Protein AF-A0A158M462-F1 (afdb_monomer_lite)

Foldseek 3Di:
DDFDPWKDKDFDDPPDDFFFKWAQDPVGTDTFDWDDDPRITITTGGGQWMWTHDDPDIDIDGDDPPPDDDDDDDDDDDDDDDDDDDDDDDDPDDDDVQFDKQKDDPPDQFPLSSLCVLLVVQVADDDPLLEPDPDTHTDPDMDIDGHDSVVVNQVVLVVCPVPPWRWDWDADPVRYIHIGTPPDDSDPPPSDDD

pLDDT: mean 74.21, std 15.71, range [32.25, 90.06]

Radius of gyration: 22.75 Å; chains: 1; bounding box: 55×48×61 Å

Organism: NCBI:txid1331206

Sequence (194 aa):
MFAGSHEVWLQFASGQAWPAIFGLGPSGEQPLPYSRREPYAVVAGQWQTLIMRGGHHVAYARKVSQDEPAAVAVTSASPQPVPPVEPEIPVPAPSATASPVFFAGPPDGTLRAVLARWAAQAGWTFAAEHWVLSVDIPLQGQARFEGDFKTAVRELLRSIELADRPAQPCFYANQVLRVVPLAQSCDRSRGASA

Structure (mmCIF, N/CA/C/O backbone):
data_AF-A0A158M462-F1
#
_entry.id   AF-A0A158M462-F1
#
loop_
_atom_site.group_PDB
_atom_site.id
_atom_site.type_symbol
_atom_site.label_atom_id
_atom_site.label_alt_id
_atom_site.label_comp_id
_atom_site.label_asym_id
_atom_site.label_entity_id
_atom_site.label_seq_id
_atom_site.pdbx_PDB_ins_code
_atom_site.Cartn_x
_atom_site.Cartn_y
_atom_site.Cartn_z
_atom_site.occupancy
_atom_site.B_iso_or_equiv
_atom_site.auth_seq_id
_atom_site.auth_comp_id
_atom_site.auth_asym_id
_atom_site.auth_atom_id
_atom_site.pdbx_PDB_model_num
ATOM 1 N N . MET A 1 1 ? 11.590 -5.816 5.682 1.00 71.75 1 MET A N 1
ATOM 2 C CA . MET A 1 1 ? 12.608 -6.320 6.629 1.00 71.75 1 MET A CA 1
ATOM 3 C C . MET A 1 1 ? 11.886 -7.123 7.685 1.00 71.75 1 MET A C 1
ATOM 5 O O . MET A 1 1 ? 10.895 -6.633 8.209 1.00 71.75 1 MET A O 1
ATOM 9 N N . PHE A 1 2 ? 12.373 -8.318 7.989 1.00 76.19 2 PHE A N 1
ATOM 10 C CA . PHE A 1 2 ? 11.851 -9.170 9.054 1.00 76.19 2 PHE A CA 1
ATOM 11 C C . PHE A 1 2 ? 12.994 -9.491 10.008 1.00 76.19 2 PHE A C 1
ATOM 13 O O . PHE A 1 2 ? 14.122 -9.676 9.565 1.00 76.19 2 PHE A O 1
ATOM 20 N N . ALA A 1 3 ? 12.731 -9.545 11.306 1.00 70.50 3 ALA A N 1
ATOM 21 C CA . ALA A 1 3 ? 13.746 -9.891 12.292 1.00 70.50 3 ALA A CA 1
ATOM 22 C C . ALA A 1 3 ? 13.212 -11.033 13.152 1.00 70.50 3 ALA A C 1
ATOM 24 O O . ALA A 1 3 ? 12.321 -10.821 13.974 1.00 70.50 3 ALA A O 1
ATOM 25 N N . GLY A 1 4 ? 13.746 -12.230 12.923 1.00 72.12 4 GLY A N 1
ATOM 26 C CA . GLY A 1 4 ? 13.487 -13.406 13.740 1.00 72.12 4 GLY A CA 1
ATOM 27 C C . GLY A 1 4 ? 14.289 -13.377 15.040 1.00 72.12 4 GLY A C 1
ATOM 28 O O . GLY A 1 4 ? 14.880 -12.362 15.417 1.00 72.12 4 GLY A O 1
ATOM 29 N N . SER A 1 5 ? 14.322 -14.518 15.725 1.00 71.88 5 SER A N 1
ATOM 30 C CA . SER A 1 5 ? 15.012 -14.655 17.010 1.00 71.88 5 SER A CA 1
ATOM 31 C C . SER A 1 5 ? 16.530 -14.550 16.874 1.00 71.88 5 SER A C 1
ATOM 33 O O . SER A 1 5 ? 17.165 -14.016 17.769 1.00 71.88 5 SER A O 1
ATOM 35 N N . HIS A 1 6 ? 17.123 -15.009 15.770 1.00 78.94 6 HIS A N 1
ATOM 36 C CA . HIS A 1 6 ? 18.584 -15.013 15.583 1.00 78.94 6 HIS A CA 1
ATOM 37 C C . HIS A 1 6 ? 19.036 -14.479 14.223 1.00 78.94 6 HIS A C 1
ATOM 39 O O . HIS A 1 6 ? 20.225 -14.522 13.921 1.00 78.94 6 HIS A O 1
ATOM 45 N N . GLU A 1 7 ? 18.115 -14.004 13.390 1.00 84.31 7 GLU A N 1
ATOM 46 C CA . GLU A 1 7 ? 18.424 -13.577 12.029 1.00 84.31 7 GLU A CA 1
ATOM 47 C C . GLU A 1 7 ? 17.559 -12.390 11.625 1.00 84.31 7 GLU A C 1
ATOM 49 O O . GLU A 1 7 ? 16.386 -12.287 11.996 1.00 84.31 7 GLU A O 1
ATOM 54 N N . VAL A 1 8 ? 18.124 -11.524 10.794 1.00 85.38 8 VAL A N 1
ATOM 55 C CA . VAL A 1 8 ? 17.432 -10.413 10.155 1.00 85.38 8 VAL A CA 1
ATOM 56 C C . VAL A 1 8 ? 17.436 -10.620 8.648 1.00 85.38 8 VAL A C 1
ATOM 58 O O . VAL A 1 8 ? 18.480 -10.788 8.026 1.00 85.38 8 VAL A O 1
ATOM 61 N N . TRP A 1 9 ? 16.247 -10.575 8.063 1.00 85.38 9 TRP A N 1
ATOM 62 C CA . TRP A 1 9 ? 15.982 -10.767 6.647 1.00 85.38 9 TRP A CA 1
ATOM 63 C C . TRP A 1 9 ? 15.641 -9.416 6.013 1.00 85.38 9 TRP A C 1
ATOM 65 O O . TRP A 1 9 ? 14.604 -8.803 6.294 1.00 85.38 9 TRP A O 1
ATOM 75 N N . LEU A 1 10 ? 16.525 -8.936 5.146 1.00 85.88 10 LEU A N 1
ATOM 76 C CA . LEU A 1 10 ? 16.381 -7.686 4.405 1.00 85.88 10 LEU A CA 1
ATOM 77 C C . LEU A 1 10 ? 16.007 -8.013 2.964 1.00 85.88 10 LEU A C 1
ATOM 79 O O . LEU A 1 10 ? 16.758 -8.694 2.280 1.00 85.88 10 LEU A O 1
ATOM 83 N N . GLN A 1 11 ? 14.842 -7.559 2.512 1.00 85.38 11 GLN A N 1
ATOM 84 C CA . GLN A 1 11 ? 14.392 -7.773 1.139 1.00 85.38 11 GLN A CA 1
ATOM 85 C C . GLN A 1 11 ? 14.885 -6.638 0.245 1.00 85.38 11 GLN A C 1
ATOM 87 O O . GLN A 1 11 ? 14.763 -5.473 0.623 1.00 85.38 11 GLN A O 1
ATOM 92 N N . PHE A 1 12 ? 15.377 -6.983 -0.940 1.00 82.56 12 PHE A N 1
ATOM 93 C CA . PHE A 1 12 ? 15.810 -6.040 -1.966 1.00 82.56 12 PHE A CA 1
ATOM 94 C C . PHE A 1 12 ? 14.992 -6.221 -3.244 1.00 82.56 12 PHE A C 1
ATOM 96 O O . PHE A 1 12 ? 14.436 -7.292 -3.498 1.00 82.56 12 PHE A O 1
ATOM 103 N N . ALA A 1 13 ? 14.904 -5.160 -4.047 1.00 76.81 13 ALA A N 1
ATOM 104 C CA . ALA A 1 13 ? 14.281 -5.238 -5.361 1.00 76.81 13 ALA A CA 1
ATOM 105 C C . ALA A 1 13 ? 15.163 -6.041 -6.333 1.00 76.81 13 ALA A C 1
ATOM 107 O O . ALA A 1 13 ? 16.394 -6.013 -6.250 1.00 76.81 13 ALA A O 1
ATOM 108 N N . SER A 1 14 ? 14.537 -6.739 -7.280 1.00 73.56 14 SER A N 1
ATOM 109 C CA . SER A 1 14 ? 15.248 -7.459 -8.339 1.00 73.56 14 SER A CA 1
ATOM 110 C C . SER A 1 14 ? 16.126 -6.494 -9.147 1.00 73.56 14 SER A C 1
ATOM 112 O O . SER A 1 14 ? 15.644 -5.475 -9.633 1.00 73.56 14 SER A O 1
ATOM 114 N N . GLY A 1 15 ? 17.421 -6.804 -9.274 1.00 73.50 15 GLY A N 1
ATOM 115 C CA . GLY A 1 15 ? 18.399 -5.962 -9.979 1.00 73.50 15 GLY A CA 1
ATOM 116 C C . GLY A 1 15 ? 19.045 -4.850 -9.140 1.00 73.50 15 GLY A C 1
ATOM 117 O O . GLY A 1 15 ? 19.890 -4.120 -9.657 1.00 73.50 15 GLY A O 1
ATOM 118 N N . GLN A 1 16 ? 18.704 -4.716 -7.853 1.00 73.06 16 GLN A N 1
ATOM 119 C CA . GLN A 1 16 ? 19.360 -3.758 -6.962 1.00 73.06 16 GLN A CA 1
ATOM 120 C C . GLN A 1 16 ? 20.784 -4.211 -6.604 1.00 73.06 16 GLN A C 1
ATOM 122 O O . GLN A 1 16 ? 21.014 -5.361 -6.231 1.00 73.06 16 GLN A O 1
ATOM 127 N N . ALA A 1 17 ? 21.750 -3.291 -6.690 1.00 73.31 17 ALA A N 1
ATOM 128 C CA . ALA A 1 17 ? 23.131 -3.565 -6.308 1.00 73.31 17 ALA A CA 1
ATOM 129 C C . ALA A 1 17 ? 23.231 -3.916 -4.814 1.00 73.31 17 ALA A C 1
ATOM 131 O O . ALA A 1 17 ? 22.686 -3.213 -3.961 1.00 73.31 17 ALA A O 1
ATOM 132 N N . TRP A 1 18 ? 23.948 -4.996 -4.506 1.00 78.12 18 TRP A N 1
ATOM 133 C CA . TRP A 1 18 ? 24.067 -5.524 -3.150 1.00 78.12 18 TRP A CA 1
ATOM 134 C C . TRP A 1 18 ? 24.860 -4.577 -2.240 1.00 78.12 18 TRP A C 1
ATOM 136 O O . TRP A 1 18 ? 26.055 -4.376 -2.480 1.00 78.12 18 TRP A O 1
ATOM 146 N N . PRO A 1 19 ? 24.240 -4.014 -1.188 1.00 83.81 19 PRO A N 1
ATOM 147 C CA . PRO A 1 19 ? 24.929 -3.090 -0.303 1.00 83.81 19 PRO A CA 1
ATOM 148 C C . PRO A 1 19 ? 25.877 -3.824 0.654 1.00 83.81 19 PRO A C 1
ATOM 150 O O . PRO A 1 19 ? 25.741 -5.020 0.927 1.00 83.81 19 PRO A O 1
ATOM 153 N N . ALA A 1 20 ? 26.824 -3.078 1.209 1.00 87.50 20 ALA A N 1
ATOM 154 C CA . ALA A 1 20 ? 27.496 -3.455 2.441 1.00 87.50 20 ALA A CA 1
ATOM 155 C C . ALA A 1 20 ? 26.552 -3.176 3.620 1.00 87.50 20 ALA A C 1
ATOM 157 O O . ALA A 1 20 ? 25.952 -2.100 3.695 1.00 87.50 20 ALA A O 1
ATOM 158 N N . ILE A 1 21 ? 26.403 -4.154 4.513 1.00 89.62 21 ILE A N 1
ATOM 159 C CA . ILE A 1 21 ? 25.505 -4.07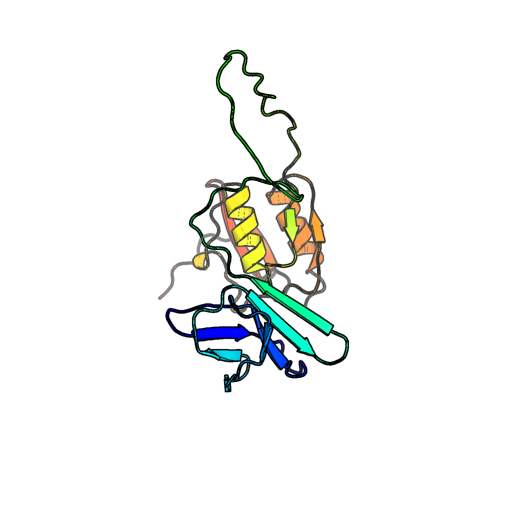5 5.667 1.00 89.62 21 ILE A CA 1
ATOM 160 C C . ILE A 1 21 ? 26.348 -3.884 6.924 1.00 89.62 21 ILE A C 1
ATOM 162 O O . ILE A 1 21 ? 27.322 -4.603 7.134 1.00 89.62 21 ILE A O 1
ATOM 166 N N . PHE A 1 22 ? 25.959 -2.930 7.760 1.00 89.50 22 PHE A N 1
ATOM 167 C CA . PHE A 1 22 ? 26.616 -2.603 9.018 1.00 89.50 22 PHE A CA 1
ATOM 168 C C . PHE A 1 22 ? 25.606 -2.677 10.156 1.00 89.50 22 PHE A C 1
ATOM 170 O O . PHE A 1 22 ? 24.470 -2.229 10.013 1.00 89.50 22 PHE A O 1
ATOM 177 N N . GLY A 1 23 ? 26.021 -3.237 11.283 1.00 88.62 23 GLY A N 1
ATOM 178 C CA . GLY A 1 23 ? 25.265 -3.248 12.524 1.00 88.62 23 GLY A CA 1
ATOM 179 C C . GLY A 1 23 ? 25.744 -2.128 13.421 1.00 88.62 23 GLY A C 1
ATOM 180 O O . GLY A 1 23 ? 26.944 -2.008 13.660 1.00 88.62 23 GLY A O 1
ATOM 181 N N . LEU A 1 24 ? 24.818 -1.328 13.939 1.00 83.50 24 LEU A N 1
ATOM 182 C CA . LEU A 1 24 ? 25.125 -0.381 15.001 1.00 83.50 24 LEU A CA 1
ATOM 183 C C . LEU A 1 24 ? 24.933 -1.096 16.344 1.00 83.50 24 LEU A C 1
ATOM 185 O O . LEU A 1 24 ? 23.805 -1.381 16.753 1.00 83.50 24 LEU A O 1
ATOM 189 N N . GLY A 1 25 ? 26.050 -1.431 16.986 1.00 79.25 25 GLY A N 1
ATOM 190 C CA . GLY A 1 25 ? 26.095 -2.042 18.313 1.00 79.25 25 GLY A CA 1
ATOM 191 C C . GLY A 1 25 ? 26.621 -1.074 19.380 1.00 79.25 25 GLY A C 1
ATOM 192 O O . GLY A 1 25 ? 26.945 0.073 19.071 1.00 79.25 25 GLY A O 1
ATOM 193 N N . PRO A 1 26 ? 26.776 -1.529 20.635 1.00 71.56 26 PRO A N 1
ATOM 194 C CA . PRO A 1 26 ? 27.329 -0.707 21.719 1.00 71.56 26 PRO A CA 1
ATOM 195 C C . PRO A 1 26 ? 28.771 -0.242 21.450 1.00 71.56 26 PRO A C 1
ATOM 197 O O . PRO A 1 26 ? 29.197 0.780 21.974 1.00 71.56 26 PRO A O 1
ATOM 200 N N . SER A 1 27 ? 29.511 -0.964 20.606 1.00 74.62 27 SER A N 1
ATOM 201 C CA . SER A 1 27 ? 30.874 -0.620 20.178 1.00 74.62 27 SER A CA 1
ATOM 202 C C . SER A 1 27 ? 30.925 0.259 18.917 1.00 74.62 27 SER A C 1
ATOM 204 O O . SER A 1 27 ? 32.012 0.510 18.404 1.00 74.62 27 SER A O 1
ATOM 206 N N . GLY A 1 28 ? 29.774 0.711 18.404 1.00 82.19 28 GLY A N 1
ATOM 207 C CA . GLY A 1 28 ? 29.659 1.499 17.174 1.00 82.19 28 GLY A CA 1
ATOM 208 C C . GLY A 1 28 ? 29.249 0.683 15.943 1.00 82.19 28 GLY A C 1
ATOM 209 O O . GLY A 1 28 ? 28.724 -0.429 16.054 1.00 82.19 28 GLY A O 1
ATOM 210 N N . GLU A 1 29 ? 29.447 1.271 14.761 1.00 87.06 29 GLU A N 1
ATOM 211 C CA . GLU A 1 29 ? 29.180 0.629 13.469 1.00 87.06 29 GLU A CA 1
ATOM 212 C C . GLU A 1 29 ? 30.219 -0.448 13.162 1.00 87.06 29 GLU A C 1
ATOM 214 O O . GLU A 1 29 ? 31.416 -0.171 13.093 1.00 87.06 29 GLU A O 1
ATOM 219 N N . GLN A 1 30 ? 29.754 -1.671 12.913 1.00 88.50 30 GLN A N 1
ATOM 220 C CA . GLN A 1 30 ? 30.600 -2.779 12.475 1.00 88.50 30 GLN A CA 1
ATOM 221 C C . GLN A 1 30 ? 30.047 -3.424 11.199 1.00 88.50 30 GLN A C 1
ATOM 223 O O . GLN A 1 30 ? 28.830 -3.600 11.088 1.00 88.50 30 GLN A O 1
ATOM 228 N N . PRO A 1 31 ? 30.902 -3.779 10.222 1.00 88.69 31 PRO A N 1
ATOM 229 C CA . PRO A 1 31 ? 30.462 -4.496 9.032 1.00 88.69 31 PRO A CA 1
ATOM 230 C C . PRO A 1 31 ? 29.961 -5.889 9.417 1.00 88.69 31 PRO A C 1
ATOM 232 O O . PRO A 1 31 ? 30.619 -6.608 10.168 1.00 88.69 31 PRO A O 1
ATOM 235 N N . LEU A 1 32 ? 28.804 -6.276 8.883 1.00 87.44 32 LEU A N 1
ATOM 236 C CA . LEU A 1 32 ? 28.189 -7.567 9.158 1.00 87.44 32 LEU A CA 1
ATOM 237 C C . LEU A 1 32 ? 28.280 -8.491 7.946 1.00 87.44 32 LEU A C 1
ATOM 239 O O . LEU A 1 32 ? 27.900 -8.092 6.839 1.00 87.44 32 LEU A O 1
ATOM 243 N N . PRO A 1 33 ? 28.721 -9.746 8.138 1.00 86.69 33 PRO A N 1
ATOM 244 C CA . PRO A 1 33 ? 28.596 -10.753 7.102 1.00 86.69 33 PRO A CA 1
ATOM 245 C C . PRO A 1 33 ? 27.113 -11.065 6.872 1.00 86.69 33 PRO A C 1
ATOM 247 O O . PRO A 1 33 ? 26.322 -11.154 7.814 1.00 86.69 33 PRO A O 1
ATOM 250 N N . TYR A 1 34 ? 26.739 -11.253 5.609 1.00 85.12 34 TYR A N 1
ATOM 251 C CA . TYR A 1 34 ? 25.380 -11.621 5.234 1.00 85.12 34 TYR A CA 1
ATOM 252 C C . TYR A 1 34 ? 25.378 -12.697 4.152 1.00 85.12 34 TYR A C 1
ATOM 254 O O . TYR A 1 34 ? 26.252 -12.739 3.285 1.00 85.12 34 TYR A O 1
ATOM 262 N N . SER A 1 35 ? 24.369 -13.563 4.196 1.00 86.19 35 SER A N 1
ATOM 263 C CA . SER A 1 35 ? 24.118 -14.566 3.164 1.00 86.19 35 SER A CA 1
ATOM 264 C C . SER A 1 35 ? 23.093 -14.032 2.167 1.00 86.19 35 SER A C 1
ATOM 266 O O . SER A 1 35 ? 22.051 -13.505 2.562 1.00 86.19 35 SER A O 1
ATOM 268 N N . ARG A 1 36 ? 23.381 -14.145 0.870 1.00 83.50 36 ARG A N 1
ATOM 269 C CA . ARG A 1 36 ? 22.466 -13.729 -0.201 1.00 83.50 36 ARG A CA 1
ATOM 270 C C . ARG A 1 36 ? 21.536 -14.888 -0.540 1.00 83.50 36 ARG A C 1
ATOM 272 O O . ARG A 1 36 ? 21.991 -15.945 -0.966 1.00 83.50 36 ARG A O 1
ATOM 279 N N . ARG A 1 37 ? 20.238 -14.684 -0.334 1.00 80.69 37 ARG A N 1
ATOM 280 C CA . ARG A 1 37 ? 19.156 -15.614 -0.667 1.00 80.69 37 ARG A CA 1
ATOM 281 C C . ARG A 1 37 ? 18.088 -14.842 -1.425 1.00 80.69 37 ARG A C 1
ATOM 283 O O . ARG A 1 37 ? 17.097 -14.442 -0.824 1.00 80.69 37 ARG A O 1
ATOM 290 N N . GLU A 1 38 ? 18.333 -14.563 -2.704 1.00 73.56 38 GLU A N 1
ATOM 291 C CA . GLU A 1 38 ? 17.472 -13.719 -3.545 1.00 73.56 38 GLU A CA 1
ATOM 292 C C . GLU A 1 38 ? 15.976 -14.029 -3.352 1.00 73.56 38 GLU A C 1
ATOM 294 O O . GLU A 1 38 ? 15.588 -15.197 -3.428 1.00 73.56 38 GLU A O 1
ATOM 299 N N . PRO A 1 39 ? 15.131 -13.012 -3.075 1.00 81.94 39 PRO A N 1
ATOM 300 C CA . PRO A 1 39 ? 15.392 -11.559 -3.061 1.00 81.94 39 PRO A CA 1
ATOM 301 C C . PRO A 1 39 ? 15.893 -10.978 -1.713 1.00 81.94 39 PRO A C 1
ATOM 303 O O . PRO A 1 39 ? 15.773 -9.778 -1.470 1.00 81.94 39 PRO A O 1
ATOM 306 N N . TYR A 1 40 ? 16.426 -11.799 -0.809 1.00 85.00 40 TYR A N 1
ATOM 307 C CA . TYR A 1 40 ? 16.792 -11.417 0.558 1.00 85.00 40 TYR A CA 1
ATOM 308 C C . TYR A 1 40 ? 18.307 -11.420 0.824 1.00 85.00 40 TYR A C 1
ATOM 310 O O . TYR A 1 40 ? 19.060 -12.224 0.277 1.00 85.00 40 TYR A O 1
ATOM 318 N N . ALA A 1 41 ? 18.747 -10.564 1.745 1.00 86.56 41 ALA A N 1
ATOM 319 C CA . ALA A 1 41 ? 19.988 -10.730 2.492 1.00 86.56 41 ALA A CA 1
ATOM 320 C C . ALA A 1 41 ? 19.662 -11.155 3.927 1.00 86.56 41 ALA A C 1
ATOM 322 O O . ALA A 1 41 ? 18.843 -10.518 4.595 1.00 86.56 41 ALA A O 1
ATOM 323 N N . VAL A 1 42 ? 20.312 -12.217 4.395 1.00 87.00 42 VAL A N 1
ATOM 324 C CA . VAL A 1 42 ? 20.154 -12.754 5.748 1.00 87.00 42 VAL A CA 1
ATOM 325 C C . VAL A 1 42 ? 21.378 -12.388 6.572 1.00 87.00 42 VAL A C 1
ATOM 327 O O . VAL A 1 42 ? 22.501 -12.753 6.224 1.00 87.00 42 VAL A O 1
ATOM 330 N N . VAL A 1 43 ? 21.152 -11.654 7.655 1.00 87.56 43 VAL A N 1
ATOM 331 C CA . VAL A 1 43 ? 22.169 -11.189 8.599 1.00 87.56 43 VAL A CA 1
ATOM 332 C C . VAL A 1 43 ? 21.972 -11.935 9.912 1.00 87.56 43 VAL A C 1
ATOM 334 O O . VAL A 1 43 ? 20.867 -11.943 10.450 1.00 87.56 43 VAL A O 1
ATOM 337 N N . ALA A 1 44 ? 23.025 -12.547 10.445 1.00 83.81 44 ALA A N 1
ATOM 338 C CA . ALA A 1 44 ? 22.951 -13.234 11.731 1.00 83.81 44 ALA A CA 1
ATOM 339 C C . ALA A 1 44 ? 22.930 -12.235 12.902 1.00 83.81 44 ALA A C 1
ATOM 341 O O . ALA A 1 44 ? 23.624 -11.216 12.884 1.00 83.81 44 ALA A O 1
ATOM 342 N N . GLY A 1 45 ? 22.171 -12.560 13.945 1.00 82.44 45 GLY A N 1
ATOM 343 C CA . GLY A 1 45 ? 22.055 -11.793 15.183 1.00 82.44 45 GLY A CA 1
ATOM 344 C C . GLY A 1 45 ? 20.775 -10.962 15.300 1.00 82.44 45 GLY A C 1
ATOM 345 O O . GLY A 1 45 ? 19.943 -10.899 14.397 1.00 82.44 45 GLY A O 1
ATOM 346 N N . GLN A 1 46 ? 20.624 -10.312 16.453 1.00 80.50 46 GLN A N 1
ATOM 347 C CA . GLN A 1 46 ? 19.469 -9.480 16.804 1.00 80.50 46 GLN A CA 1
ATOM 348 C C . GLN A 1 46 ? 19.804 -7.987 16.700 1.00 80.50 46 GLN A C 1
ATOM 350 O O . GLN A 1 46 ? 19.805 -7.251 17.686 1.00 80.50 46 GLN A O 1
ATOM 355 N N . TRP A 1 47 ? 20.121 -7.528 15.493 1.00 82.06 47 TRP A N 1
ATOM 356 C CA . TRP A 1 47 ? 20.500 -6.133 15.273 1.00 82.06 47 TRP A CA 1
ATOM 357 C C . TRP A 1 47 ? 19.287 -5.202 15.336 1.00 82.06 47 TRP A C 1
ATOM 359 O O . TRP A 1 47 ? 18.299 -5.404 14.629 1.00 82.06 47 TRP A O 1
ATOM 369 N N . GLN A 1 48 ? 19.383 -4.165 16.171 1.00 81.62 48 GLN A N 1
ATOM 370 C CA . GLN A 1 48 ? 18.334 -3.151 16.322 1.00 81.62 48 GLN A CA 1
ATOM 371 C C . GLN A 1 48 ? 18.420 -2.082 15.239 1.00 81.62 48 GLN A C 1
ATOM 373 O O . GLN A 1 48 ? 17.396 -1.636 14.735 1.00 81.62 48 GLN A O 1
ATOM 378 N N . THR A 1 49 ? 19.635 -1.697 14.857 1.00 85.44 49 THR A N 1
ATOM 379 C CA . THR A 1 49 ? 19.879 -0.707 13.811 1.00 85.44 49 THR A CA 1
ATOM 380 C C . THR A 1 49 ? 20.877 -1.275 12.817 1.00 85.44 49 THR A C 1
ATOM 382 O O . THR A 1 49 ? 21.985 -1.674 13.180 1.00 85.44 49 THR A O 1
ATOM 385 N N . LEU A 1 50 ? 20.462 -1.310 11.558 1.00 88.69 50 LEU A N 1
ATOM 386 C CA . LEU A 1 50 ? 21.239 -1.774 10.422 1.00 88.69 50 LEU A CA 1
ATOM 387 C C . LEU A 1 50 ? 21.386 -0.635 9.418 1.00 88.69 50 LEU A C 1
ATOM 389 O O . LEU A 1 50 ? 20.426 0.072 9.113 1.00 88.69 50 LEU A O 1
ATOM 393 N N . ILE A 1 51 ? 22.592 -0.473 8.894 1.00 89.62 51 ILE A N 1
ATOM 394 C CA . ILE A 1 51 ? 22.938 0.549 7.913 1.00 89.62 51 ILE A CA 1
ATOM 395 C C . ILE A 1 51 ? 23.359 -0.172 6.642 1.00 89.62 51 ILE A C 1
ATOM 397 O O . ILE A 1 51 ? 24.230 -1.037 6.657 1.00 89.62 51 ILE A O 1
ATOM 401 N N . MET A 1 52 ? 22.718 0.166 5.533 1.00 89.38 52 MET A N 1
ATOM 402 C CA . MET A 1 52 ? 22.987 -0.399 4.218 1.00 89.38 52 MET A CA 1
ATOM 403 C C . MET A 1 52 ? 23.639 0.679 3.367 1.00 89.38 52 MET A C 1
ATOM 405 O O . MET A 1 52 ? 23.047 1.734 3.145 1.00 89.38 52 MET A O 1
ATOM 409 N N . ARG A 1 53 ? 24.859 0.424 2.899 1.00 88.00 53 ARG A N 1
ATOM 410 C CA . ARG A 1 53 ? 25.642 1.374 2.100 1.00 88.00 53 ARG A CA 1
ATOM 411 C C . ARG A 1 53 ? 25.955 0.761 0.742 1.00 88.00 53 ARG A C 1
ATOM 413 O O . ARG A 1 53 ? 26.539 -0.318 0.673 1.00 88.00 53 ARG A O 1
ATOM 420 N N . GLY A 1 54 ? 25.580 1.446 -0.333 1.00 83.50 54 GLY A N 1
ATOM 421 C CA . GLY A 1 54 ? 25.837 1.016 -1.708 1.00 83.50 54 GLY A CA 1
ATOM 422 C C . GLY A 1 54 ? 26.108 2.213 -2.617 1.00 83.50 54 GLY A C 1
ATOM 423 O O . GLY A 1 54 ? 25.214 3.020 -2.866 1.00 83.50 54 GLY A O 1
ATOM 424 N N . GLY A 1 55 ? 27.341 2.341 -3.115 1.00 82.75 55 GLY A N 1
ATOM 425 C CA . GLY A 1 55 ? 27.765 3.512 -3.890 1.00 82.75 55 GLY A CA 1
ATOM 426 C C . GLY A 1 55 ? 27.573 4.810 -3.095 1.00 82.75 55 GLY A C 1
ATOM 427 O O . GLY A 1 55 ? 28.152 4.967 -2.024 1.00 82.75 55 GLY A O 1
ATOM 428 N N . HIS A 1 56 ? 26.724 5.708 -3.604 1.00 80.25 56 HIS A N 1
ATOM 429 C CA . HIS A 1 56 ? 26.345 6.972 -2.951 1.00 80.25 56 HIS A CA 1
ATOM 430 C C . HIS A 1 56 ? 25.070 6.878 -2.096 1.00 80.25 56 HIS A C 1
ATOM 432 O O . HIS A 1 56 ? 24.655 7.869 -1.500 1.00 80.25 56 HIS A O 1
ATOM 438 N N . HIS A 1 57 ? 24.431 5.708 -2.037 1.00 83.38 57 HIS A N 1
ATOM 439 C CA . HIS A 1 57 ? 23.183 5.518 -1.307 1.00 83.38 57 HIS A CA 1
ATOM 440 C C . HIS A 1 57 ? 23.453 4.933 0.077 1.00 83.38 57 HIS A C 1
ATOM 442 O O . HIS A 1 57 ? 24.198 3.958 0.226 1.00 83.38 57 HIS A O 1
ATOM 448 N N . VAL A 1 58 ? 22.804 5.514 1.085 1.00 85.38 58 VAL A N 1
ATOM 449 C CA . VAL A 1 58 ? 22.783 5.006 2.458 1.00 85.38 58 VAL A CA 1
ATOM 450 C C . VAL A 1 58 ? 21.333 4.865 2.895 1.00 85.38 58 VAL A C 1
ATOM 452 O O . VAL A 1 58 ? 20.541 5.793 2.746 1.00 85.38 58 VAL A O 1
ATOM 455 N N . ALA A 1 59 ? 20.988 3.700 3.430 1.00 83.12 59 ALA A N 1
ATOM 456 C CA . ALA A 1 59 ? 19.676 3.417 3.987 1.00 83.12 59 ALA A CA 1
ATOM 457 C C . ALA A 1 59 ? 19.811 2.903 5.422 1.00 83.12 59 ALA A C 1
ATOM 459 O O . ALA A 1 59 ? 20.726 2.144 5.739 1.00 83.12 59 ALA A O 1
ATOM 460 N N . TYR A 1 60 ? 18.871 3.300 6.275 1.00 83.62 60 TYR A N 1
ATOM 461 C CA . TYR A 1 60 ? 18.844 2.952 7.691 1.00 83.62 60 TYR A CA 1
ATOM 462 C C . TYR A 1 60 ? 17.610 2.103 7.978 1.00 83.62 60 TYR A C 1
ATOM 464 O O . TYR A 1 60 ? 16.496 2.465 7.602 1.00 83.62 60 TYR A O 1
ATOM 472 N N . ALA A 1 61 ? 17.809 0.977 8.650 1.00 83.94 61 ALA A N 1
ATOM 473 C CA . ALA A 1 61 ? 16.756 0.068 9.059 1.00 83.94 61 ALA A CA 1
ATOM 474 C C . ALA A 1 61 ? 16.810 -0.093 10.579 1.00 83.94 61 ALA A C 1
ATOM 476 O O . ALA A 1 61 ? 17.773 -0.640 11.114 1.00 83.94 61 ALA A O 1
ATOM 477 N N . ARG A 1 62 ? 15.785 0.406 11.275 1.00 82.56 62 ARG A N 1
ATOM 478 C CA . ARG A 1 62 ? 15.675 0.314 12.733 1.00 82.56 62 ARG A CA 1
ATOM 479 C C . ARG A 1 62 ? 14.493 -0.566 13.114 1.00 82.56 62 ARG A C 1
ATOM 481 O O . ARG A 1 62 ? 13.388 -0.375 12.612 1.00 82.56 62 ARG A O 1
ATOM 488 N N . LYS A 1 63 ? 14.725 -1.513 14.016 1.00 72.31 63 LYS A N 1
ATOM 489 C CA . LYS A 1 63 ? 13.686 -2.305 14.661 1.00 72.31 63 LYS A CA 1
ATOM 490 C C . LYS A 1 63 ? 13.073 -1.440 15.763 1.00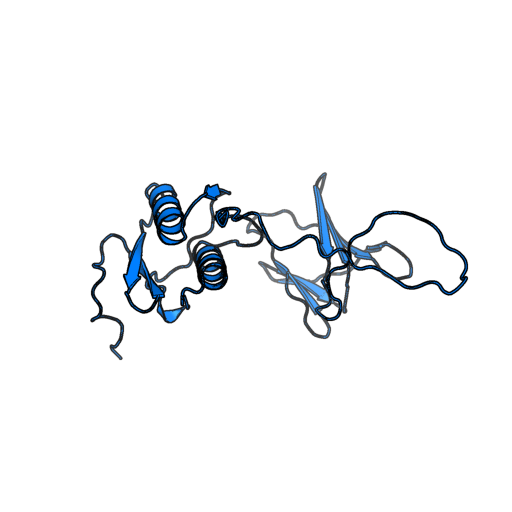 72.31 63 LYS A C 1
ATOM 492 O O . LYS A 1 63 ? 13.772 -0.981 16.664 1.00 72.31 63 LYS A O 1
ATOM 497 N N . VAL A 1 64 ? 11.782 -1.150 15.643 1.00 70.12 64 VAL A N 1
ATOM 498 C CA . VAL A 1 64 ? 11.022 -0.467 16.694 1.00 70.12 64 VAL A CA 1
ATOM 499 C C . VAL A 1 64 ? 10.543 -1.555 17.645 1.00 70.12 64 VAL A C 1
ATOM 501 O O . VAL A 1 64 ? 9.766 -2.422 17.245 1.00 70.12 64 VAL A O 1
ATOM 504 N N . SER A 1 65 ? 11.064 -1.567 18.870 1.00 55.22 65 SER A N 1
ATOM 505 C CA . SER A 1 65 ? 10.533 -2.421 19.931 1.00 55.22 65 SER A CA 1
ATOM 506 C C . SER A 1 65 ? 9.079 -2.022 20.174 1.00 55.22 65 SER A C 1
ATOM 508 O O . SER A 1 65 ? 8.795 -0.851 20.393 1.00 55.22 65 SER A O 1
ATOM 510 N N . GLN A 1 66 ? 8.151 -2.977 20.129 1.00 47.41 66 GLN A N 1
ATOM 511 C CA . GLN A 1 66 ? 6.729 -2.752 20.438 1.00 47.41 66 GLN A CA 1
ATOM 512 C C . GLN A 1 66 ? 6.453 -2.521 21.938 1.00 47.41 66 GLN A C 1
ATOM 514 O O . GLN A 1 66 ? 5.299 -2.532 22.352 1.00 47.41 66 GLN A O 1
ATOM 519 N N . ASP A 1 67 ? 7.496 -2.292 22.730 1.00 45.19 67 ASP A N 1
ATOM 520 C CA . ASP A 1 67 ? 7.439 -2.019 24.162 1.00 45.19 67 ASP A CA 1
ATOM 521 C C . ASP A 1 67 ? 8.059 -0.637 24.403 1.00 45.19 67 ASP A C 1
ATOM 523 O O . ASP A 1 67 ? 9.186 -0.527 24.860 1.00 45.19 67 ASP A O 1
ATOM 527 N N . GLU A 1 68 ? 7.397 0.415 23.913 1.00 46.38 68 GLU A N 1
ATOM 528 C CA . GLU A 1 68 ? 7.492 1.778 24.453 1.00 46.38 68 GLU A CA 1
ATOM 529 C C . GLU A 1 68 ? 6.439 2.683 23.773 1.00 46.38 68 GLU A C 1
ATOM 531 O O . GLU A 1 68 ? 6.372 2.747 22.539 1.00 46.38 68 GLU A O 1
ATOM 536 N N . PRO A 1 69 ? 5.578 3.375 24.544 1.00 40.88 69 PRO A N 1
ATOM 537 C CA . PRO A 1 69 ? 4.662 4.370 24.008 1.00 40.88 69 PRO A CA 1
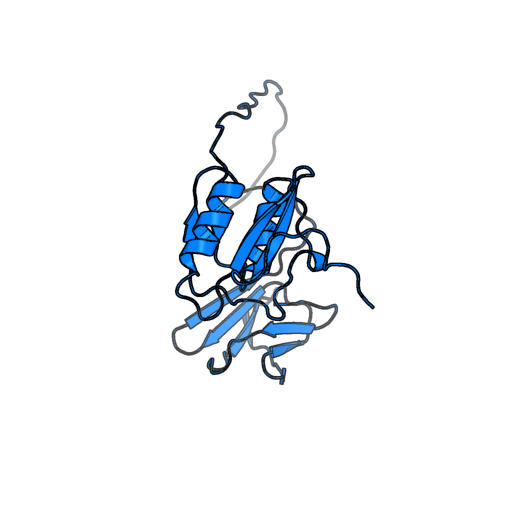ATOM 538 C C . PRO A 1 69 ? 5.441 5.586 23.497 1.00 40.88 69 PRO A C 1
ATOM 540 O O . PRO A 1 69 ? 6.458 5.992 24.051 1.00 40.88 69 PRO A O 1
ATOM 543 N N . ALA A 1 70 ? 4.929 6.186 22.426 1.00 49.06 70 ALA A N 1
ATOM 544 C CA . ALA A 1 70 ? 5.461 7.409 21.853 1.00 49.06 70 ALA A CA 1
ATOM 545 C C . ALA A 1 70 ? 5.535 8.539 22.897 1.00 49.06 70 ALA A C 1
ATOM 547 O O . ALA A 1 70 ? 4.509 9.055 23.336 1.00 49.06 70 ALA A O 1
ATOM 548 N N . ALA A 1 71 ? 6.751 8.981 23.211 1.00 40.75 71 ALA A N 1
ATOM 549 C CA . ALA A 1 71 ? 7.023 10.315 23.725 1.00 40.75 71 ALA A CA 1
ATOM 550 C C . ALA A 1 71 ? 8.127 10.949 22.868 1.00 40.75 71 ALA A C 1
ATOM 552 O O . ALA A 1 71 ? 9.228 10.424 22.719 1.00 40.75 71 ALA A O 1
ATOM 553 N N . VAL A 1 72 ? 7.784 12.066 22.239 1.00 45.44 72 VAL A N 1
ATOM 554 C CA . VAL A 1 72 ? 8.684 12.931 21.473 1.00 45.44 72 VAL A CA 1
ATOM 555 C C . VAL A 1 72 ? 9.650 13.668 22.410 1.00 45.44 72 VAL A C 1
ATOM 557 O O . VAL A 1 72 ? 9.207 14.133 23.452 1.00 45.44 72 VAL A O 1
ATOM 560 N N . ALA A 1 73 ? 10.925 13.834 22.029 1.00 38.69 73 ALA A N 1
ATOM 561 C CA . ALA A 1 73 ? 11.673 15.102 22.126 1.00 38.69 73 ALA A CA 1
ATOM 562 C C . ALA A 1 73 ? 13.169 14.947 21.794 1.00 38.69 73 ALA A C 1
ATOM 564 O O . ALA A 1 73 ? 13.840 13.981 22.145 1.00 38.69 73 ALA A O 1
ATOM 565 N N . VAL A 1 74 ? 13.668 15.970 21.112 1.00 40.62 74 VAL A N 1
ATOM 566 C CA . VAL A 1 74 ? 15.063 16.291 20.814 1.00 40.62 74 VAL A CA 1
ATOM 567 C C . VAL A 1 74 ? 15.804 16.859 22.036 1.00 40.62 74 VAL A C 1
ATOM 569 O O . VAL A 1 74 ? 15.217 17.581 22.832 1.00 40.62 74 VAL A O 1
ATOM 572 N N . THR A 1 75 ? 17.128 16.663 22.024 1.00 36.69 75 THR A N 1
ATOM 573 C CA . THR A 1 75 ? 18.205 17.477 22.631 1.00 36.69 75 THR A CA 1
ATOM 574 C C . THR A 1 75 ? 18.844 17.056 23.962 1.00 36.69 75 THR A C 1
ATOM 576 O O . THR A 1 75 ? 18.219 16.550 24.886 1.00 36.69 75 THR A O 1
ATOM 579 N N . SER A 1 76 ? 20.158 17.292 23.973 1.00 47.41 76 SER A N 1
ATOM 580 C CA . SER A 1 76 ? 21.201 16.972 24.945 1.00 47.41 76 SER A CA 1
ATOM 581 C C . SER A 1 76 ? 20.945 17.342 26.410 1.00 47.41 76 SER A C 1
ATOM 583 O O . SER A 1 76 ? 20.462 18.425 26.715 1.00 47.41 76 SER A O 1
ATOM 585 N N . ALA A 1 77 ? 21.542 16.493 27.256 1.00 43.56 77 ALA A N 1
ATOM 586 C CA . ALA A 1 77 ? 22.177 16.771 28.550 1.00 43.56 77 ALA A CA 1
ATOM 587 C C . ALA A 1 77 ? 21.284 17.036 29.786 1.00 43.56 77 ALA A C 1
ATOM 589 O O . ALA A 1 77 ? 20.708 18.096 29.983 1.00 43.56 77 ALA A O 1
ATOM 590 N N . SER A 1 78 ? 21.299 16.042 30.681 1.00 43.28 78 SER A N 1
ATOM 591 C CA . SER A 1 78 ? 20.972 16.103 32.122 1.00 43.28 78 SER A CA 1
ATOM 592 C C . SER A 1 78 ? 21.955 17.035 32.893 1.00 43.28 78 SER A C 1
ATOM 594 O O . SER A 1 78 ? 22.999 17.331 32.303 1.00 43.28 78 SER A O 1
ATOM 596 N N . PRO A 1 79 ? 21.768 17.409 34.195 1.00 56.44 79 PRO A N 1
ATOM 597 C CA . PRO A 1 79 ? 20.923 16.739 35.201 1.00 56.44 79 PRO A CA 1
ATOM 598 C C . PRO A 1 79 ? 20.251 17.587 36.324 1.00 56.44 79 PRO A C 1
ATOM 600 O O . PRO A 1 79 ? 20.546 18.757 36.538 1.00 56.44 79 PRO A O 1
ATOM 603 N N . GLN A 1 80 ? 19.464 16.853 37.126 1.00 40.91 80 GLN A N 1
ATOM 604 C CA . GLN A 1 80 ? 19.161 16.962 38.572 1.00 40.91 80 GLN A CA 1
ATOM 605 C C . GLN A 1 80 ? 17.776 17.445 39.068 1.00 40.91 80 GLN A C 1
ATOM 607 O O . GLN A 1 80 ? 17.131 18.268 38.423 1.00 40.91 80 GLN A O 1
ATOM 612 N N . PRO A 1 81 ? 17.298 16.868 40.205 1.00 57.38 81 PRO A N 1
ATOM 613 C CA . PRO A 1 81 ? 15.898 16.855 40.617 1.00 57.38 81 PRO A CA 1
ATOM 614 C C . PRO A 1 81 ? 15.578 17.881 41.713 1.00 57.38 81 PRO A C 1
ATOM 616 O O . PRO A 1 81 ? 16.358 18.061 42.644 1.00 57.38 81 PRO A O 1
ATOM 619 N N . VAL A 1 82 ? 14.368 18.444 41.674 1.00 46.97 82 VAL A N 1
ATOM 620 C CA . VAL A 1 82 ? 13.675 19.013 42.844 1.00 46.97 82 VAL A CA 1
ATOM 621 C C . VAL A 1 82 ? 12.155 18.776 42.710 1.00 46.97 82 VAL A C 1
ATOM 623 O O . VAL A 1 82 ? 11.596 19.084 41.659 1.00 46.97 82 VAL A O 1
ATOM 626 N N . PRO A 1 83 ? 11.467 18.205 43.720 1.00 56.12 83 PRO A N 1
ATOM 627 C CA . PRO A 1 83 ? 9.999 18.200 43.819 1.00 56.12 83 PRO A CA 1
ATOM 628 C C . PRO A 1 83 ? 9.528 19.430 44.638 1.00 56.12 83 PRO A C 1
ATOM 630 O O . PRO A 1 83 ? 10.379 20.151 45.163 1.00 56.12 83 PRO A O 1
ATOM 633 N N . PRO A 1 84 ? 8.233 19.617 44.960 1.00 59.62 84 PRO A N 1
ATOM 634 C CA . PRO A 1 84 ? 6.981 19.399 44.216 1.00 59.62 84 PRO A CA 1
ATOM 635 C C . PRO A 1 84 ? 6.070 20.657 44.249 1.00 59.62 84 PRO A C 1
ATOM 637 O O . PRO A 1 84 ? 5.979 21.300 45.289 1.00 59.62 84 PRO A O 1
ATOM 640 N N . VAL A 1 85 ? 5.301 20.964 43.196 1.00 44.06 85 VAL A N 1
ATOM 641 C CA . VAL A 1 85 ? 4.057 21.760 43.333 1.00 44.06 85 VAL A CA 1
ATOM 642 C C . VAL A 1 85 ? 3.080 21.370 42.213 1.00 44.06 85 VAL A C 1
ATOM 644 O O . VAL A 1 85 ? 3.290 21.690 41.049 1.00 44.06 85 VAL A O 1
ATOM 647 N N . GLU A 1 86 ? 2.035 20.631 42.570 1.00 49.28 86 GLU A N 1
ATOM 648 C CA . GLU A 1 86 ? 0.767 20.521 41.824 1.00 49.28 86 GLU A CA 1
ATOM 649 C C . GLU A 1 86 ? 0.019 21.868 42.003 1.00 49.28 86 GLU A C 1
ATOM 651 O O . GLU A 1 86 ? 0.159 22.424 43.096 1.00 49.28 86 GLU A O 1
ATOM 656 N N . PRO A 1 87 ? -0.749 22.445 41.046 1.00 52.28 87 PRO A N 1
ATOM 657 C CA . PRO A 1 87 ? -1.739 21.763 40.210 1.00 52.28 87 PRO A CA 1
ATOM 658 C C . PRO A 1 87 ? -1.898 22.342 38.780 1.00 52.28 87 PRO A C 1
ATOM 660 O O . PRO A 1 87 ? -1.158 23.209 38.333 1.00 52.28 87 PRO A O 1
ATOM 663 N N . GLU A 1 88 ? -2.943 21.859 38.107 1.00 46.34 88 GLU A N 1
ATOM 664 C CA . GLU A 1 88 ? -3.592 22.420 36.912 1.00 46.34 88 GLU A CA 1
ATOM 665 C C . GLU A 1 88 ? -3.122 21.878 35.558 1.00 46.34 88 GLU A C 1
ATOM 667 O O . GLU A 1 88 ? -2.326 22.440 34.812 1.00 46.34 88 GLU A O 1
ATOM 672 N N . ILE A 1 89 ? -3.758 20.755 35.226 1.00 55.41 89 ILE A N 1
ATOM 673 C CA . ILE A 1 89 ? -4.206 20.390 33.884 1.00 55.41 89 ILE A CA 1
ATOM 674 C C . ILE A 1 89 ? -4.606 21.648 33.085 1.00 55.41 89 ILE A C 1
ATOM 676 O O . ILE A 1 89 ? -5.523 22.366 33.485 1.00 55.41 89 ILE A O 1
ATOM 680 N N . PRO A 1 90 ? -4.050 21.823 31.878 1.00 45.88 90 PRO A N 1
ATOM 681 C CA . PRO A 1 90 ? -4.936 21.966 30.736 1.00 45.88 90 PRO A CA 1
ATOM 682 C C . PRO A 1 90 ? -4.723 20.789 29.793 1.00 45.88 90 PRO A C 1
ATOM 684 O O . PRO A 1 90 ? -3.681 20.630 29.166 1.00 45.88 90 PRO A O 1
ATOM 687 N N . VAL A 1 91 ? -5.761 19.969 29.664 1.00 57.69 91 VAL A N 1
ATOM 688 C CA . VAL A 1 91 ? -6.002 19.220 28.438 1.00 57.69 91 VAL A CA 1
ATOM 689 C C . VAL A 1 91 ? -6.224 20.273 27.348 1.00 57.69 91 VAL A C 1
ATOM 691 O O . VAL A 1 91 ? -7.197 21.023 27.458 1.00 57.69 91 VAL A O 1
ATOM 694 N N . PRO A 1 92 ? -5.420 20.367 26.275 1.00 52.59 92 PRO A N 1
ATOM 695 C CA . PRO A 1 92 ? -5.965 20.851 25.025 1.00 52.59 92 PRO A CA 1
ATOM 696 C C . PRO A 1 92 ? -6.783 19.707 24.418 1.00 52.59 92 PRO A C 1
ATOM 698 O O . PRO A 1 92 ? -6.270 18.651 24.050 1.00 52.59 92 PRO A O 1
ATOM 701 N N . ALA A 1 93 ? -8.093 19.926 24.422 1.00 45.38 93 ALA A N 1
ATOM 702 C CA . ALA A 1 93 ? -9.143 19.056 23.926 1.00 45.38 93 ALA A CA 1
ATOM 703 C C . ALA A 1 93 ? -8.892 18.508 22.500 1.00 45.38 93 ALA A C 1
ATOM 705 O O . ALA A 1 93 ? -8.242 19.161 21.678 1.00 45.38 93 ALA A O 1
ATOM 706 N N . PRO A 1 94 ? -9.479 17.345 22.161 1.00 56.16 94 PRO A N 1
ATOM 707 C CA . PRO A 1 94 ? -9.507 16.837 20.797 1.00 56.16 94 PRO A CA 1
ATOM 708 C C . PRO A 1 94 ? -10.437 17.718 19.958 1.00 56.16 94 PRO A C 1
ATOM 710 O O . PRO A 1 94 ? -11.654 17.610 20.070 1.00 56.16 94 PRO A O 1
ATOM 713 N N . SER A 1 95 ? -9.899 18.613 19.130 1.00 46.41 95 SER A N 1
ATOM 714 C CA . SER A 1 95 ? -10.669 19.286 18.074 1.00 46.41 95 SER A CA 1
ATOM 715 C C . SER A 1 95 ? -9.755 19.915 17.030 1.00 46.41 95 SER A C 1
ATOM 717 O O . SER A 1 95 ? -9.493 21.112 17.019 1.00 46.41 95 SER A O 1
ATOM 719 N N . ALA A 1 96 ? -9.349 19.092 16.075 1.00 40.44 96 ALA A N 1
ATOM 720 C CA . ALA A 1 96 ? -9.647 19.424 14.698 1.00 40.44 96 ALA A CA 1
ATOM 721 C C . ALA A 1 96 ? -10.225 18.154 14.089 1.00 40.44 96 ALA A C 1
ATOM 723 O O . ALA A 1 96 ? -9.579 17.106 14.103 1.00 40.44 96 ALA A O 1
ATOM 724 N N . THR A 1 97 ? -11.443 18.238 13.566 1.00 45.22 97 THR A N 1
ATOM 725 C CA . THR A 1 97 ? -11.963 17.303 12.570 1.00 45.22 97 THR A CA 1
ATOM 726 C C . THR A 1 97 ? -11.097 17.455 11.316 1.00 45.22 97 THR A C 1
ATOM 728 O O . THR A 1 97 ? -11.526 18.005 10.309 1.00 45.22 97 THR A O 1
ATOM 731 N N . ALA A 1 98 ? -9.819 17.085 11.403 1.00 52.25 98 ALA A N 1
ATOM 732 C CA . ALA A 1 98 ? -8.965 16.945 10.247 1.00 52.25 98 ALA A CA 1
ATOM 733 C C . ALA A 1 98 ? -9.528 15.738 9.509 1.00 52.25 98 ALA A C 1
ATOM 735 O O . ALA A 1 98 ? -9.461 14.615 10.013 1.00 52.25 98 ALA A O 1
ATOM 736 N N . SER A 1 99 ? -10.175 15.989 8.372 1.00 56.38 99 SER A N 1
ATOM 737 C CA . SER A 1 99 ? -10.635 14.936 7.475 1.00 56.38 99 SER A CA 1
ATOM 738 C C . SER A 1 99 ? -9.520 13.895 7.337 1.00 56.38 99 SER A C 1
ATOM 740 O O . SER A 1 99 ? -8.369 14.289 7.121 1.00 56.38 99 SER A O 1
ATOM 742 N N . PRO A 1 100 ? -9.806 12.594 7.515 1.00 67.12 100 PRO A N 1
ATOM 743 C CA . PRO A 1 100 ? -8.769 11.576 7.469 1.00 67.12 100 PRO A CA 1
ATOM 744 C C . PRO A 1 100 ? -8.042 11.662 6.123 1.00 67.12 100 PRO A C 1
ATOM 746 O O . PRO A 1 100 ? -8.647 11.515 5.064 1.00 67.12 100 PRO A O 1
ATOM 749 N N . VAL A 1 101 ? -6.741 11.956 6.162 1.00 81.25 101 VAL A N 1
ATOM 750 C CA . VAL A 1 101 ? -5.908 11.979 4.957 1.00 81.25 101 VAL A CA 1
ATOM 751 C C . VAL A 1 101 ? -5.445 10.557 4.681 1.00 81.25 101 VAL A C 1
ATOM 753 O O . VAL A 1 101 ? -4.743 9.934 5.480 1.00 81.25 101 VAL A O 1
ATOM 756 N N . PHE A 1 102 ? -5.817 10.053 3.515 1.00 86.00 102 PHE A N 1
ATOM 757 C CA . PHE A 1 102 ? -5.514 8.714 3.050 1.00 86.00 102 PHE A CA 1
ATOM 758 C C . PHE A 1 102 ? -4.270 8.757 2.157 1.00 86.00 102 PHE A C 1
ATOM 760 O O . PHE A 1 102 ? -4.310 9.177 1.001 1.00 86.00 102 PHE A O 1
ATOM 767 N N . PHE A 1 103 ? -3.123 8.349 2.703 1.00 86.69 103 PHE A N 1
ATOM 768 C CA . PHE A 1 103 ? -1.855 8.292 1.967 1.00 86.69 103 PHE A CA 1
ATOM 769 C C . PHE A 1 103 ? -1.607 6.897 1.397 1.00 86.69 103 PHE A C 1
ATOM 771 O O . PHE A 1 103 ? -1.598 5.935 2.154 1.00 86.69 103 PHE A O 1
ATOM 778 N N . ALA A 1 104 ? -1.378 6.767 0.094 1.00 85.19 104 ALA A N 1
ATOM 779 C CA . ALA A 1 104 ? -0.939 5.544 -0.568 1.00 85.19 104 ALA A CA 1
ATOM 780 C C . ALA A 1 104 ? 0.552 5.697 -0.885 1.00 85.19 104 ALA A C 1
ATOM 782 O O . ALA A 1 104 ? 0.917 6.541 -1.696 1.00 85.19 104 ALA A O 1
ATOM 783 N N . GLY A 1 105 ? 1.419 4.943 -0.216 1.00 82.25 105 GLY A N 1
ATOM 784 C CA . GLY A 1 105 ? 2.868 5.099 -0.330 1.00 82.25 105 GLY A CA 1
ATOM 785 C C . GLY A 1 105 ? 3.615 4.235 0.685 1.00 82.25 105 GLY A C 1
ATOM 786 O O . GLY A 1 105 ? 2.973 3.546 1.486 1.00 82.25 105 GLY A O 1
ATOM 787 N N . PRO A 1 106 ? 4.959 4.304 0.705 1.00 76.50 106 PRO A N 1
ATOM 788 C CA . PRO A 1 106 ? 5.773 3.642 1.719 1.00 76.50 106 PRO A CA 1
ATOM 789 C C . PRO A 1 106 ? 5.253 3.963 3.132 1.00 76.50 106 PRO A C 1
ATOM 791 O O . PRO A 1 106 ? 4.955 5.127 3.414 1.00 76.50 106 PRO A O 1
ATOM 794 N N . PRO A 1 107 ? 5.116 2.965 4.024 1.00 71.44 107 PRO A N 1
ATOM 795 C CA . PRO A 1 107 ? 5.733 1.634 3.977 1.00 71.44 107 PRO A CA 1
ATOM 796 C C . PRO A 1 107 ? 4.984 0.576 3.146 1.00 71.44 107 PRO A C 1
ATOM 798 O O . PRO A 1 107 ? 5.487 -0.538 3.006 1.00 71.44 107 PRO A O 1
ATOM 801 N N . ASP A 1 108 ? 3.810 0.891 2.595 1.00 79.94 108 ASP A N 1
ATOM 802 C CA . ASP A 1 108 ? 3.004 -0.080 1.855 1.00 79.94 108 ASP A CA 1
ATOM 803 C C . ASP A 1 108 ? 3.553 -0.266 0.436 1.00 79.94 108 ASP A C 1
ATOM 805 O O . ASP A 1 108 ? 3.532 0.650 -0.386 1.00 79.94 108 ASP A O 1
ATOM 809 N N . GLY A 1 109 ? 4.042 -1.469 0.136 1.00 80.12 109 GLY A N 1
ATOM 810 C CA . GLY A 1 109 ? 4.545 -1.811 -1.199 1.00 80.12 109 GLY A CA 1
ATOM 811 C C . GLY A 1 109 ? 3.452 -2.209 -2.191 1.00 80.12 109 GLY A C 1
ATOM 812 O O . GLY A 1 109 ? 3.720 -2.312 -3.388 1.00 80.12 109 GLY A O 1
ATOM 813 N N . THR A 1 110 ? 2.229 -2.461 -1.717 1.00 87.00 110 THR A N 1
ATOM 814 C CA . THR A 1 110 ? 1.151 -2.989 -2.551 1.00 87.00 110 THR A CA 1
ATOM 815 C C . THR A 1 110 ? -0.200 -2.346 -2.273 1.00 87.00 110 THR A C 1
ATOM 817 O O . THR A 1 110 ? -0.473 -1.863 -1.171 1.00 87.00 110 THR A O 1
ATOM 820 N N . LEU A 1 111 ? -1.073 -2.357 -3.281 1.00 84.81 111 LEU A N 1
ATOM 821 C CA . LEU A 1 111 ? -2.402 -1.759 -3.198 1.00 84.81 111 LEU A CA 1
ATOM 822 C C . LEU A 1 111 ? -3.254 -2.416 -2.104 1.00 84.81 111 LEU A C 1
ATOM 824 O O . LEU A 1 111 ? -3.976 -1.735 -1.379 1.00 84.81 111 LEU A O 1
ATOM 828 N N . ARG A 1 112 ? -3.135 -3.740 -1.946 1.00 86.62 112 ARG A N 1
ATOM 829 C CA . ARG A 1 112 ? -3.845 -4.486 -0.904 1.00 86.62 112 ARG A CA 1
ATOM 830 C C . ARG A 1 112 ? -3.420 -4.044 0.496 1.00 86.62 112 ARG A C 1
ATOM 832 O O . ARG A 1 112 ? -4.282 -3.891 1.357 1.00 86.62 112 ARG A O 1
ATOM 839 N N . ALA A 1 113 ? -2.125 -3.806 0.718 1.00 86.44 113 ALA A N 1
ATOM 840 C CA . ALA A 1 113 ? -1.616 -3.319 2.001 1.00 86.44 113 ALA A CA 1
ATOM 841 C C . ALA A 1 113 ? -2.150 -1.912 2.325 1.00 86.44 113 ALA A C 1
ATOM 843 O O . ALA A 1 113 ? -2.659 -1.684 3.423 1.00 86.44 113 ALA A O 1
ATOM 844 N N . VAL A 1 114 ? -2.146 -1.010 1.334 1.00 89.56 114 VAL A N 1
ATOM 845 C CA . VAL A 1 114 ? -2.731 0.336 1.465 1.00 89.56 114 VAL A CA 1
ATOM 846 C C . VAL A 1 114 ? -4.209 0.262 1.851 1.00 89.56 114 VAL A C 1
ATOM 848 O O . VAL A 1 114 ? -4.622 0.901 2.819 1.00 89.56 114 VAL A O 1
ATOM 851 N N . LEU A 1 115 ? -5.003 -0.541 1.135 1.00 88.44 115 LEU A N 1
ATOM 852 C CA . LEU A 1 115 ? -6.438 -0.675 1.391 1.00 88.44 115 LEU A CA 1
ATOM 853 C C . LEU A 1 115 ? -6.734 -1.315 2.749 1.00 88.44 115 LEU A C 1
ATOM 855 O O . LEU A 1 115 ? -7.654 -0.867 3.428 1.00 88.44 115 LEU A O 1
ATOM 859 N N . ALA A 1 116 ? -5.942 -2.302 3.179 1.00 87.06 116 ALA A N 1
ATOM 860 C CA . ALA A 1 116 ? -6.069 -2.897 4.507 1.00 87.06 116 ALA A CA 1
ATOM 861 C C . ALA A 1 116 ? -5.822 -1.874 5.617 1.00 87.06 116 ALA A C 1
ATOM 863 O O . ALA A 1 116 ? -6.616 -1.782 6.555 1.00 87.06 116 ALA A O 1
ATOM 864 N N . ARG A 1 117 ? -4.779 -1.045 5.482 1.00 88.50 117 ARG A N 1
ATOM 865 C CA . ARG A 1 117 ? -4.519 0.040 6.432 1.00 88.50 117 ARG A CA 1
ATOM 866 C C . ARG A 1 117 ? -5.658 1.056 6.438 1.00 88.50 117 ARG A C 1
ATOM 868 O O . ARG A 1 117 ? -6.148 1.398 7.507 1.00 88.50 117 ARG A O 1
ATOM 875 N N . TRP A 1 118 ? -6.079 1.545 5.272 1.00 90.06 118 TRP A N 1
ATOM 876 C CA . TRP A 1 118 ? -7.143 2.551 5.188 1.00 90.06 118 TRP A CA 1
ATOM 877 C C . TRP A 1 118 ? -8.471 2.035 5.732 1.00 90.06 118 TRP A C 1
ATOM 879 O O . TRP A 1 118 ? -9.192 2.778 6.394 1.00 90.06 118 TRP A O 1
ATOM 889 N N . ALA A 1 119 ? -8.783 0.761 5.489 1.00 88.06 119 ALA A N 1
ATOM 890 C CA . ALA A 1 119 ? -9.974 0.134 6.029 1.00 88.06 119 ALA A CA 1
ATOM 891 C C . ALA A 1 119 ? -9.908 0.081 7.561 1.00 88.06 119 ALA A C 1
ATOM 893 O O . ALA A 1 119 ? -10.826 0.565 8.216 1.00 88.06 119 ALA A O 1
ATOM 894 N N . ALA A 1 120 ? -8.786 -0.372 8.133 1.00 85.00 120 ALA A N 1
ATOM 895 C CA . ALA A 1 120 ? -8.577 -0.366 9.581 1.00 85.00 120 ALA A CA 1
ATOM 896 C C . ALA A 1 120 ? -8.672 1.049 10.188 1.00 85.00 120 ALA A C 1
ATOM 898 O O . ALA A 1 120 ? -9.279 1.226 11.240 1.00 85.00 120 ALA A O 1
ATOM 899 N N . GLN A 1 121 ? -8.134 2.064 9.503 1.00 84.12 121 GLN A N 1
ATOM 900 C CA . GLN A 1 121 ? -8.213 3.469 9.925 1.00 84.12 121 GLN A CA 1
ATOM 901 C C . GLN A 1 121 ? -9.645 4.019 9.912 1.00 84.12 121 GLN A C 1
ATOM 903 O O . GLN A 1 121 ? -10.007 4.807 10.780 1.00 84.12 121 GLN A O 1
ATOM 908 N N . ALA A 1 122 ? -10.458 3.616 8.935 1.00 84.56 122 ALA A N 1
ATOM 909 C CA . ALA A 1 122 ? -11.828 4.092 8.762 1.00 84.56 122 ALA A CA 1
ATOM 910 C C . ALA A 1 122 ? -12.890 3.197 9.434 1.00 84.56 122 ALA A C 1
ATOM 912 O O . ALA A 1 122 ? -14.084 3.463 9.287 1.00 84.56 122 ALA A O 1
ATOM 913 N N . GLY A 1 123 ? -12.483 2.122 10.120 1.00 86.19 123 GLY A N 1
ATOM 914 C CA . GLY A 1 123 ? -13.391 1.140 10.724 1.00 86.19 123 GLY A CA 1
ATOM 915 C C . GLY A 1 123 ? -14.093 0.219 9.716 1.00 86.19 123 GLY A C 1
ATOM 916 O O . GLY A 1 123 ? -15.141 -0.344 10.019 1.00 86.19 123 GLY A O 1
ATOM 917 N N . TRP A 1 124 ? -13.546 0.075 8.509 1.00 90.00 124 TRP A N 1
ATOM 918 C CA . TRP A 1 124 ? -14.026 -0.860 7.494 1.00 90.00 124 TRP A CA 1
ATOM 919 C C . TRP A 1 124 ? -13.330 -2.213 7.622 1.00 90.00 124 TRP A C 1
ATOM 921 O O . TRP A 1 124 ? -12.136 -2.308 7.899 1.00 90.00 124 TRP A O 1
ATOM 931 N N . THR A 1 125 ? -14.074 -3.280 7.351 1.00 85.75 125 THR A N 1
ATOM 932 C CA . THR A 1 125 ? -13.526 -4.634 7.279 1.00 85.75 125 THR A CA 1
ATOM 933 C C . THR A 1 125 ? -12.998 -4.893 5.873 1.00 85.75 125 THR A C 1
ATOM 935 O O . THR A 1 125 ? -13.753 -4.917 4.897 1.00 85.75 125 THR A O 1
ATOM 938 N N . PHE A 1 126 ? -11.687 -5.093 5.774 1.00 85.38 126 PHE A N 1
ATOM 939 C CA . PHE A 1 126 ? -11.004 -5.506 4.555 1.00 85.38 126 PHE A CA 1
ATOM 940 C C . PHE A 1 126 ? -9.949 -6.555 4.908 1.00 85.38 126 PHE A C 1
ATOM 942 O O . PHE A 1 126 ? -8.984 -6.266 5.613 1.00 85.38 126 PHE A O 1
ATOM 949 N N . ALA A 1 127 ? -10.147 -7.775 4.420 1.00 78.12 127 ALA A N 1
ATOM 950 C CA . ALA A 1 127 ? -9.264 -8.912 4.647 1.00 78.12 127 ALA A CA 1
ATOM 951 C C . ALA A 1 127 ? -8.825 -9.518 3.308 1.00 78.12 127 ALA A C 1
ATOM 953 O O . ALA A 1 127 ? -9.368 -9.182 2.253 1.00 78.12 127 ALA A O 1
ATOM 954 N N . ALA A 1 128 ? -7.867 -10.448 3.348 1.00 73.75 128 ALA A N 1
ATOM 955 C CA . ALA A 1 128 ? -7.392 -11.151 2.155 1.00 73.75 128 ALA A CA 1
ATOM 956 C C . ALA A 1 128 ? -8.532 -11.845 1.381 1.00 73.75 128 ALA A C 1
ATOM 958 O O . ALA A 1 128 ? -8.508 -11.870 0.157 1.00 73.75 128 ALA A O 1
ATOM 959 N N . GLU A 1 129 ? -9.566 -12.321 2.077 1.00 77.31 129 GLU A N 1
ATOM 960 C CA . GLU A 1 129 ? -10.757 -12.951 1.486 1.00 77.31 129 GLU A CA 1
ATOM 961 C C . GLU A 1 129 ? -11.613 -11.980 0.654 1.00 77.31 129 GLU A C 1
ATOM 963 O O . GLU A 1 129 ? -12.385 -12.380 -0.216 1.00 77.31 129 GLU A O 1
ATOM 968 N N . HIS A 1 130 ? -11.491 -10.677 0.911 1.00 81.81 130 HIS A N 1
ATOM 969 C CA . HIS A 1 130 ? -12.208 -9.633 0.181 1.00 81.81 130 HIS A CA 1
ATOM 970 C C . HIS A 1 130 ? -11.410 -9.096 -1.017 1.00 81.81 130 HIS A C 1
ATOM 972 O O . HIS A 1 130 ? -11.892 -8.227 -1.749 1.00 81.81 130 HIS A O 1
ATOM 978 N N . TRP A 1 131 ? -10.213 -9.635 -1.250 1.00 83.56 131 TRP A N 1
ATOM 979 C CA . TRP A 1 131 ? -9.372 -9.354 -2.404 1.00 83.56 131 TRP A CA 1
ATOM 980 C C . TRP A 1 131 ? -9.526 -10.473 -3.438 1.00 83.56 131 TRP A C 1
ATOM 982 O O . TRP A 1 131 ? -9.001 -11.568 -3.273 1.00 83.56 131 TRP A O 1
ATOM 992 N N . VAL A 1 132 ? -10.265 -10.204 -4.516 1.00 82.06 132 VAL A N 1
ATOM 993 C CA . VAL A 1 132 ? -10.581 -11.217 -5.546 1.00 82.06 132 VAL A CA 1
ATOM 994 C C . VAL A 1 132 ? -9.535 -11.252 -6.667 1.00 82.06 132 VAL A C 1
ATOM 996 O O . VAL A 1 132 ? -9.556 -12.127 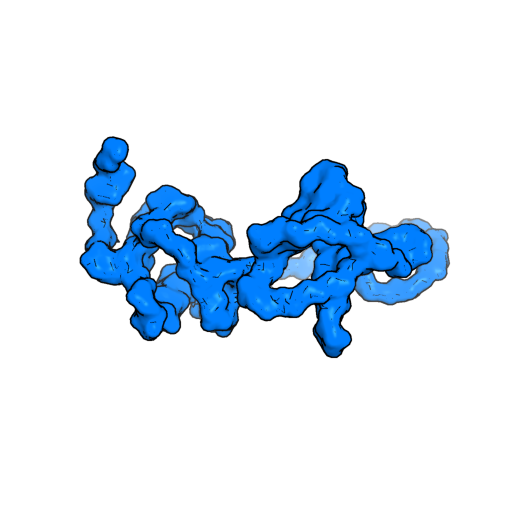-7.530 1.00 82.06 132 VAL A O 1
ATOM 999 N N . LEU A 1 133 ? -8.603 -10.302 -6.680 1.00 77.38 133 LEU A N 1
ATOM 1000 C CA . LEU A 1 133 ? -7.510 -10.293 -7.645 1.00 77.38 133 LEU A CA 1
ATOM 1001 C C . LEU A 1 133 ? -6.529 -11.423 -7.300 1.00 77.38 133 LEU A C 1
ATOM 1003 O O . LEU A 1 133 ? -6.058 -11.526 -6.171 1.00 77.38 133 LEU A O 1
ATOM 1007 N N . SER A 1 134 ? -6.178 -12.255 -8.281 1.00 69.94 134 SER A N 1
ATOM 1008 C CA . SER A 1 134 ? -5.251 -13.383 -8.081 1.00 69.94 134 SER A CA 1
ATOM 1009 C C . SER A 1 134 ? -3.820 -12.956 -7.736 1.00 69.94 134 SER A C 1
ATOM 1011 O O . SER A 1 134 ? -3.012 -13.780 -7.322 1.00 69.94 134 SER A O 1
ATOM 1013 N N . VAL A 1 135 ? -3.494 -11.679 -7.934 1.00 74.19 135 VAL A N 1
ATOM 1014 C CA . VAL A 1 135 ? -2.166 -11.107 -7.711 1.00 74.19 135 VAL A CA 1
ATOM 1015 C C . VAL A 1 135 ? -2.268 -9.872 -6.833 1.00 74.19 135 VAL A C 1
ATOM 1017 O O . VAL A 1 135 ? -3.306 -9.208 -6.794 1.00 74.19 135 VAL A O 1
ATOM 1020 N N . ASP A 1 136 ? -1.182 -9.563 -6.133 1.00 79.38 136 ASP A N 1
ATOM 1021 C CA . ASP A 1 136 ? -1.044 -8.292 -5.436 1.00 79.38 136 ASP A CA 1
ATOM 1022 C C . ASP A 1 136 ? -0.493 -7.237 -6.408 1.00 79.38 136 ASP A C 1
ATOM 1024 O O . ASP A 1 136 ? 0.466 -7.503 -7.135 1.00 79.38 136 ASP A O 1
ATOM 1028 N N . ILE A 1 137 ? -1.124 -6.063 -6.459 1.00 80.25 137 ILE A N 1
ATOM 1029 C CA . ILE A 1 137 ? -0.745 -4.995 -7.391 1.00 80.25 137 ILE A CA 1
ATOM 1030 C C . ILE A 1 137 ? 0.316 -4.129 -6.697 1.00 80.25 137 ILE A C 1
ATOM 1032 O O . ILE A 1 137 ? 0.003 -3.511 -5.673 1.00 80.25 137 ILE A O 1
ATOM 1036 N N . PRO A 1 138 ? 1.560 -4.062 -7.207 1.00 80.31 138 PRO A N 1
ATOM 1037 C CA . PRO A 1 138 ? 2.603 -3.247 -6.600 1.00 80.31 138 PRO A CA 1
ATOM 1038 C C . PRO A 1 138 ? 2.267 -1.761 -6.736 1.00 80.31 138 PRO A C 1
ATOM 1040 O O . PRO A 1 138 ? 1.825 -1.304 -7.791 1.00 80.31 138 PRO A O 1
ATOM 1043 N N . LEU A 1 139 ? 2.513 -0.996 -5.676 1.00 79.38 139 LEU A N 1
ATOM 1044 C CA . LEU A 1 139 ? 2.271 0.438 -5.670 1.00 79.38 139 LEU A CA 1
ATOM 1045 C C . LEU A 1 139 ? 3.352 1.151 -6.504 1.00 79.38 139 LEU A C 1
ATOM 1047 O O . LEU A 1 139 ? 4.493 1.292 -6.071 1.00 79.38 139 LEU A O 1
ATOM 1051 N N . GLN A 1 140 ? 2.999 1.593 -7.712 1.00 74.38 140 GLN A N 1
ATOM 1052 C CA . GLN A 1 140 ? 3.892 2.341 -8.605 1.00 74.38 140 GLN A CA 1
ATOM 1053 C C . GLN A 1 140 ? 3.840 3.844 -8.276 1.00 74.38 140 GLN A C 1
ATOM 1055 O O . GLN A 1 140 ? 3.296 4.638 -9.036 1.00 74.38 140 GLN A O 1
ATOM 1060 N N . GLY A 1 141 ? 4.348 4.242 -7.107 1.00 76.31 141 GLY A N 1
ATOM 1061 C CA . GLY A 1 141 ? 4.442 5.651 -6.701 1.00 76.31 141 GLY A CA 1
ATOM 1062 C C . GLY A 1 141 ? 3.733 5.969 -5.389 1.00 76.31 141 GLY A C 1
ATOM 1063 O O . GLY A 1 141 ? 3.480 5.084 -4.580 1.00 76.31 141 GLY A O 1
ATOM 1064 N N . GLN A 1 142 ? 3.453 7.252 -5.157 1.00 82.75 142 GLN A N 1
ATOM 1065 C CA . GLN A 1 142 ? 2.804 7.730 -3.939 1.00 82.75 142 GLN A CA 1
ATOM 1066 C C . GLN A 1 142 ? 1.690 8.727 -4.263 1.00 82.75 142 GLN A C 1
ATOM 1068 O O . GLN A 1 142 ? 1.850 9.570 -5.143 1.00 82.75 142 GLN A O 1
ATOM 1073 N N . ALA A 1 143 ? 0.584 8.662 -3.530 1.00 84.81 143 ALA A N 1
ATOM 1074 C CA . ALA A 1 143 ? -0.561 9.548 -3.700 1.00 84.81 143 ALA A CA 1
ATOM 1075 C C . ALA A 1 143 ? -1.184 9.894 -2.341 1.00 84.81 143 ALA A C 1
ATOM 1077 O O . ALA A 1 143 ? -1.198 9.077 -1.422 1.00 84.81 143 ALA A O 1
ATOM 1078 N N . ARG A 1 144 ? -1.684 11.123 -2.196 1.00 86.62 144 ARG A N 1
ATOM 1079 C CA . ARG A 1 144 ? -2.443 11.577 -1.023 1.00 86.62 144 ARG A CA 1
ATOM 1080 C C . ARG A 1 144 ? -3.858 11.896 -1.466 1.00 86.62 144 ARG A C 1
ATOM 1082 O O . ARG A 1 144 ? -4.033 12.612 -2.445 1.00 86.62 144 ARG A O 1
ATOM 1089 N N . PHE A 1 145 ? -4.828 11.383 -0.727 1.00 86.06 145 PHE A N 1
ATOM 1090 C CA . PHE A 1 145 ? -6.241 11.628 -0.955 1.00 86.06 145 PHE A CA 1
ATOM 1091 C C . PHE A 1 145 ? -6.848 12.219 0.309 1.00 86.06 145 PHE A C 1
ATOM 1093 O O . PHE A 1 145 ? -6.584 11.751 1.417 1.00 86.06 145 PHE A O 1
ATOM 1100 N N . GLU A 1 146 ? -7.656 13.251 0.133 1.00 83.19 146 GLU A N 1
ATOM 1101 C CA . GLU A 1 146 ? -8.378 13.917 1.211 1.00 83.19 146 GLU A CA 1
ATOM 1102 C C . GLU A 1 146 ? -9.869 13.566 1.119 1.00 83.19 146 GLU A C 1
ATOM 1104 O O . GLU A 1 146 ? -10.395 13.330 0.029 1.00 83.19 146 GLU A O 1
ATOM 1109 N N . GLY A 1 147 ? -10.555 13.529 2.263 1.00 82.81 147 GLY A N 1
ATOM 1110 C CA . GLY A 1 147 ? -11.994 13.259 2.345 1.00 82.81 147 GLY A CA 1
ATOM 1111 C C . GLY A 1 147 ? -12.321 11.883 2.921 1.00 82.81 147 GLY A C 1
ATOM 1112 O O . GLY A 1 147 ? -11.558 11.330 3.706 1.00 82.81 147 GLY A O 1
ATOM 1113 N N . ASP A 1 148 ? -13.487 11.338 2.574 1.00 86.06 148 ASP A N 1
ATOM 1114 C CA . ASP A 1 148 ? -13.965 10.066 3.121 1.00 86.06 148 ASP A CA 1
ATOM 1115 C C . ASP A 1 148 ? -13.276 8.842 2.510 1.00 86.06 148 ASP A C 1
ATOM 1117 O O . ASP A 1 148 ? -12.917 8.821 1.331 1.00 86.06 148 ASP A O 1
ATOM 1121 N N . PHE A 1 149 ? -13.228 7.752 3.282 1.00 85.81 149 PHE A N 1
ATOM 1122 C CA . PHE A 1 149 ? -12.663 6.463 2.865 1.00 85.81 149 PHE A CA 1
ATOM 1123 C C . PHE A 1 149 ? -13.169 5.993 1.493 1.00 85.81 149 PHE A C 1
ATOM 1125 O O . PHE A 1 149 ? -12.380 5.621 0.629 1.00 85.81 149 PHE A O 1
ATOM 1132 N N . LYS A 1 150 ? -14.487 6.049 1.254 1.00 87.62 150 LYS A N 1
ATOM 1133 C CA . LYS A 1 150 ? -15.080 5.617 -0.024 1.00 87.62 150 LYS A CA 1
ATOM 1134 C C . LYS A 1 150 ? -14.568 6.441 -1.205 1.00 87.62 150 LYS A C 1
ATOM 1136 O O . LYS A 1 150 ? -14.334 5.896 -2.283 1.00 87.62 150 LYS A O 1
ATOM 1141 N N . THR A 1 151 ? -14.409 7.747 -0.996 1.00 88.75 151 THR A N 1
ATOM 1142 C CA . THR A 1 151 ? -13.904 8.678 -2.005 1.00 88.75 151 THR A CA 1
ATOM 1143 C C . THR A 1 151 ? -12.435 8.396 -2.279 1.00 88.75 151 THR A C 1
ATOM 1145 O O . THR A 1 151 ? -12.087 8.152 -3.430 1.00 88.75 151 THR A O 1
ATOM 1148 N N . ALA A 1 152 ? -11.609 8.299 -1.236 1.00 89.00 152 ALA A N 1
ATOM 1149 C CA . ALA A 1 152 ? -10.186 7.998 -1.364 1.00 89.00 152 ALA A CA 1
ATOM 1150 C C . ALA A 1 152 ? -9.927 6.663 -2.081 1.00 89.00 152 ALA A C 1
ATOM 1152 O O . ALA A 1 152 ? -9.107 6.599 -2.992 1.00 89.00 152 ALA A O 1
ATOM 1153 N N . VAL A 1 153 ? -10.655 5.597 -1.726 1.00 88.62 153 VAL A N 1
ATOM 1154 C CA . VAL A 1 153 ? -10.510 4.274 -2.359 1.00 88.62 153 VAL A CA 1
ATOM 1155 C C . VAL A 1 153 ? -10.902 4.313 -3.838 1.00 88.62 153 VAL A C 1
ATOM 1157 O O . VAL A 1 153 ? -10.221 3.716 -4.670 1.00 88.62 153 VAL A O 1
ATOM 1160 N N . ARG A 1 154 ? -11.984 5.017 -4.189 1.00 87.56 154 ARG A N 1
ATOM 1161 C CA . ARG A 1 154 ? -12.411 5.162 -5.587 1.00 87.56 154 ARG A CA 1
ATOM 1162 C C . ARG A 1 154 ? -11.409 5.972 -6.409 1.00 87.56 154 ARG A C 1
ATOM 1164 O O . ARG A 1 154 ? -11.118 5.582 -7.534 1.00 87.56 154 ARG A O 1
ATOM 1171 N N . GLU A 1 155 ? -10.875 7.056 -5.854 1.00 87.44 155 GLU A N 1
ATOM 1172 C CA . GLU A 1 155 ? -9.861 7.886 -6.512 1.00 87.44 155 GLU A CA 1
ATOM 1173 C C . GLU A 1 155 ? -8.535 7.133 -6.684 1.00 87.44 155 GLU A C 1
ATOM 1175 O O . GLU A 1 155 ? -7.942 7.172 -7.762 1.00 87.44 1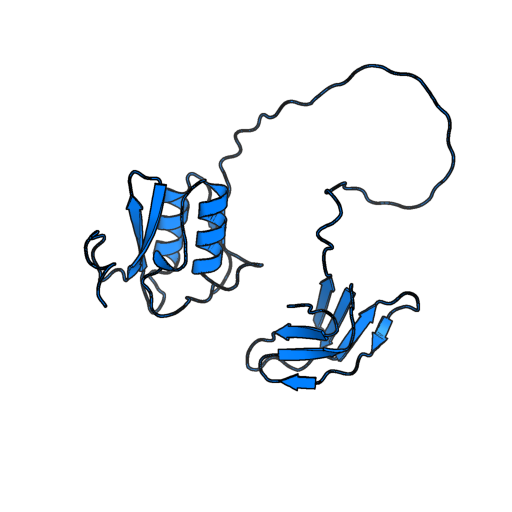55 GLU A O 1
ATOM 1180 N N . LEU A 1 156 ? -8.111 6.359 -5.679 1.00 85.19 156 LEU A N 1
ATOM 1181 C CA . LEU A 1 156 ? -6.952 5.472 -5.792 1.00 85.19 156 LEU A CA 1
ATOM 1182 C C . LEU A 1 156 ? -7.151 4.446 -6.914 1.00 85.19 156 LEU A C 1
ATOM 1184 O O . LEU A 1 156 ? -6.260 4.260 -7.740 1.00 85.19 156 LEU A O 1
ATOM 1188 N N . LEU A 1 157 ? -8.323 3.806 -6.969 1.00 82.94 157 LEU A N 1
ATOM 1189 C CA . LEU A 1 157 ? -8.627 2.801 -7.987 1.00 82.94 157 LEU A CA 1
ATOM 1190 C C . LEU A 1 157 ? -8.767 3.396 -9.398 1.00 82.94 157 LEU A C 1
ATOM 1192 O O . LEU A 1 157 ? -8.339 2.769 -10.361 1.00 82.94 157 LEU A O 1
ATOM 1196 N N . ARG A 1 158 ? -9.262 4.632 -9.532 1.00 81.25 158 ARG A N 1
ATOM 1197 C CA . ARG A 1 158 ? -9.213 5.384 -10.799 1.00 81.25 158 ARG A CA 1
ATOM 1198 C C . ARG A 1 158 ? -7.793 5.750 -11.211 1.00 81.25 158 ARG A C 1
ATOM 1200 O O . ARG A 1 158 ? -7.460 5.689 -12.388 1.00 81.25 158 ARG A O 1
ATOM 1207 N N . SER A 1 159 ? -6.947 6.107 -10.251 1.00 76.12 159 SER A N 1
ATOM 1208 C CA . SER A 1 159 ? -5.552 6.480 -10.516 1.00 76.12 159 SER A CA 1
ATOM 1209 C C . SER A 1 159 ? -4.737 5.309 -11.075 1.00 76.12 159 SER A C 1
ATOM 1211 O O . SER A 1 159 ? -3.747 5.524 -11.769 1.00 76.12 159 SER A O 1
ATOM 1213 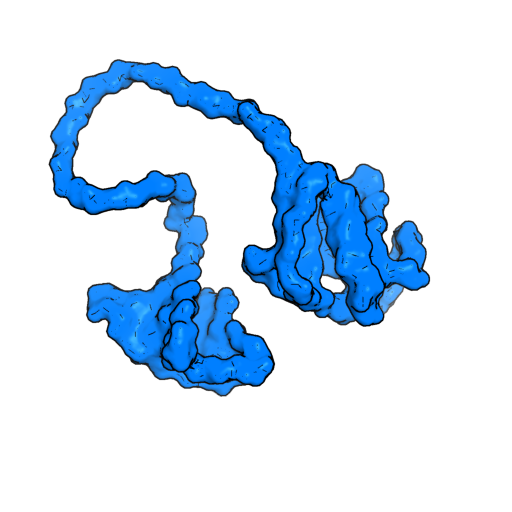N N . ILE A 1 160 ? -5.170 4.071 -10.811 1.00 76.19 160 ILE A N 1
ATOM 1214 C CA . ILE A 1 160 ? -4.584 2.852 -11.380 1.00 76.19 160 ILE A CA 1
ATOM 1215 C C . ILE A 1 160 ? -5.348 2.320 -12.602 1.00 76.19 160 ILE A C 1
ATOM 1217 O O . ILE A 1 160 ? -5.042 1.227 -13.060 1.00 76.19 160 ILE A O 1
ATOM 1221 N N . GLU A 1 161 ? -6.333 3.040 -13.146 1.00 66.00 161 GLU A N 1
ATOM 1222 C CA . GLU A 1 161 ? -7.089 2.586 -14.326 1.00 66.00 161 GLU A CA 1
ATOM 1223 C C . GLU A 1 161 ? -6.192 2.462 -15.573 1.00 66.00 161 GLU A C 1
ATOM 1225 O O . GLU A 1 161 ? -6.428 1.610 -16.422 1.00 66.00 161 GLU A O 1
ATOM 1230 N N . LEU A 1 162 ? -5.107 3.246 -15.633 1.00 60.94 162 LEU A N 1
ATOM 1231 C CA . LEU A 1 162 ? -4.041 3.116 -16.637 1.00 60.94 162 LEU A CA 1
ATOM 1232 C C . LEU A 1 162 ? -3.084 1.937 -16.380 1.00 60.94 162 LEU A C 1
ATOM 1234 O O . LEU A 1 162 ? -2.206 1.677 -17.203 1.00 60.94 162 LEU A O 1
ATOM 1238 N N . ALA A 1 163 ? -3.203 1.243 -15.246 1.00 60.91 163 ALA A N 1
ATOM 1239 C CA . ALA A 1 163 ? -2.438 0.031 -14.989 1.00 60.91 163 ALA A CA 1
ATOM 1240 C C . ALA A 1 163 ? -3.032 -1.151 -15.770 1.00 60.91 163 ALA A C 1
ATOM 1242 O O . ALA A 1 163 ? -4.218 -1.187 -16.081 1.00 60.91 163 ALA A O 1
ATOM 1243 N N . ASP A 1 164 ? -2.214 -2.176 -16.013 1.00 62.72 164 ASP A N 1
ATOM 1244 C CA . ASP A 1 164 ? -2.582 -3.387 -16.772 1.00 62.72 164 ASP A CA 1
ATOM 1245 C C . ASP A 1 164 ? -3.836 -4.123 -16.235 1.00 62.72 164 ASP A C 1
ATOM 1247 O O . ASP A 1 164 ? -4.440 -4.951 -16.915 1.00 62.72 164 ASP A O 1
ATOM 1251 N N . ARG A 1 165 ? -4.242 -3.840 -14.990 1.00 69.06 165 ARG A N 1
ATOM 1252 C CA . ARG A 1 165 ? -5.296 -4.552 -14.259 1.00 69.06 165 ARG A CA 1
ATOM 1253 C C . ARG A 1 165 ? -6.222 -3.577 -13.514 1.00 69.06 165 ARG A C 1
ATOM 1255 O O . ARG A 1 165 ? -6.019 -3.360 -12.317 1.00 69.06 165 ARG A O 1
ATOM 1262 N N . PRO A 1 166 ? -7.260 -3.022 -14.164 1.00 75.06 166 PRO A N 1
ATOM 1263 C CA . PRO A 1 166 ? -8.214 -2.152 -13.487 1.00 75.06 166 PRO A CA 1
ATOM 1264 C C . PRO A 1 166 ? -9.059 -2.952 -12.487 1.00 75.06 166 PRO A C 1
ATOM 1266 O O . PRO A 1 166 ? -9.581 -4.032 -12.791 1.00 75.06 166 PRO A O 1
ATOM 1269 N N . ALA A 1 167 ? -9.213 -2.412 -11.282 1.00 82.00 167 ALA A N 1
ATOM 1270 C CA . ALA A 1 167 ? -10.004 -2.999 -10.208 1.00 82.00 167 ALA A CA 1
ATOM 1271 C C . ALA A 1 167 ? -11.039 -1.992 -9.705 1.00 82.00 167 ALA A C 1
ATOM 1273 O O . ALA A 1 167 ? -10.803 -0.787 -9.730 1.00 82.00 167 ALA A O 1
ATOM 1274 N N . GLN A 1 168 ? -12.184 -2.486 -9.241 1.00 84.56 168 GLN A N 1
ATOM 1275 C CA . GLN A 1 168 ? -13.255 -1.657 -8.701 1.00 84.56 168 GLN A CA 1
ATOM 1276 C C . GLN A 1 168 ? -13.526 -1.973 -7.223 1.00 84.56 168 GLN A C 1
ATOM 1278 O O . GLN A 1 168 ? -13.422 -3.136 -6.807 1.00 84.56 168 GLN A O 1
ATOM 1283 N N . PRO A 1 169 ? -13.884 -0.955 -6.417 1.00 88.12 169 PRO A N 1
ATOM 1284 C CA . PRO A 1 169 ? -14.261 -1.153 -5.030 1.00 88.12 169 PRO A CA 1
ATOM 1285 C C . PRO A 1 169 ? -15.764 -1.411 -4.901 1.00 88.12 169 PRO A C 1
ATOM 1287 O O . PRO A 1 169 ? -16.595 -0.627 -5.358 1.00 88.12 169 PRO A O 1
ATOM 1290 N N . CYS A 1 170 ? -16.116 -2.473 -4.191 1.00 87.12 170 CYS A N 1
ATOM 1291 C CA . CYS A 1 170 ? -17.478 -2.798 -3.801 1.00 87.12 170 CYS A CA 1
ATOM 1292 C C . CYS A 1 170 ? -17.642 -2.525 -2.303 1.00 87.12 170 CYS A C 1
ATOM 1294 O O . CYS A 1 170 ? -17.034 -3.204 -1.471 1.00 87.12 170 CYS A O 1
ATOM 1296 N N . PHE A 1 171 ? -18.469 -1.540 -1.955 1.00 88.50 171 PHE A N 1
ATOM 1297 C CA . PHE A 1 171 ? -18.766 -1.188 -0.566 1.00 88.50 171 PHE A CA 1
ATOM 1298 C C . PHE A 1 171 ? -20.114 -1.770 -0.153 1.00 88.50 171 PHE A C 1
ATOM 1300 O O . PHE A 1 171 ? -21.131 -1.497 -0.791 1.00 88.50 171 PHE A O 1
ATOM 1307 N N . TYR A 1 172 ? -20.135 -2.521 0.943 1.00 86.00 172 TYR A N 1
ATOM 1308 C CA . TYR A 1 172 ? -21.362 -3.078 1.505 1.00 86.00 172 TYR A CA 1
ATOM 1309 C C . TYR A 1 172 ? -21.876 -2.249 2.689 1.00 86.00 172 TYR A C 1
ATOM 1311 O O . TYR A 1 172 ? -21.137 -1.487 3.315 1.00 86.00 172 TYR A O 1
ATOM 1319 N N . ALA A 1 173 ? -23.162 -2.413 3.015 1.00 82.44 173 ALA A N 1
ATOM 1320 C CA . ALA A 1 173 ? -23.816 -1.706 4.120 1.00 82.44 173 ALA A CA 1
ATOM 1321 C C . ALA A 1 173 ? -23.256 -2.082 5.507 1.00 82.44 173 ALA A C 1
ATOM 1323 O O . ALA A 1 173 ? -23.296 -1.270 6.422 1.00 82.44 173 ALA A O 1
ATOM 1324 N N . ASN A 1 174 ? -22.683 -3.280 5.652 1.00 86.56 174 ASN A N 1
ATOM 1325 C CA . ASN A 1 174 ? -22.027 -3.764 6.872 1.00 86.56 174 ASN A CA 1
ATOM 1326 C C . ASN A 1 174 ? -20.545 -3.350 6.966 1.00 86.56 174 ASN A C 1
ATOM 1328 O O . ASN A 1 174 ? -19.756 -4.056 7.583 1.00 86.56 174 ASN A O 1
ATOM 1332 N N . GLN A 1 175 ? -20.159 -2.253 6.307 1.00 86.44 175 GLN A N 1
ATOM 1333 C CA . GLN A 1 175 ? -18.796 -1.709 6.330 1.00 86.44 175 GLN A CA 1
ATOM 1334 C C . GLN A 1 175 ? -17.717 -2.691 5.836 1.00 86.44 175 GLN A C 1
ATOM 1336 O O . GLN A 1 175 ? -16.550 -2.586 6.205 1.00 86.44 175 GLN A O 1
ATOM 1341 N N . VAL A 1 176 ? -18.084 -3.630 4.961 1.00 88.62 176 VAL A N 1
ATOM 1342 C CA . VAL A 1 176 ? -17.126 -4.494 4.260 1.00 88.62 176 VAL A CA 1
ATOM 1343 C C . VAL A 1 176 ? -16.727 -3.836 2.941 1.00 88.62 176 VAL A C 1
ATOM 1345 O O . VAL A 1 176 ? -17.591 -3.427 2.157 1.00 88.62 176 VAL A O 1
ATOM 1348 N N . LEU A 1 177 ? -15.422 -3.747 2.684 1.00 87.50 177 LEU A N 1
ATOM 1349 C CA . LEU A 1 177 ? -14.869 -3.406 1.373 1.00 87.50 177 LEU A CA 1
ATOM 1350 C C . LEU A 1 177 ? -14.451 -4.702 0.674 1.00 87.50 177 LEU A C 1
ATOM 1352 O O . LEU A 1 177 ? -13.704 -5.492 1.242 1.00 87.50 177 LEU A O 1
ATOM 1356 N N . ARG A 1 178 ? -14.884 -4.898 -0.573 1.00 85.50 178 ARG A N 1
ATOM 1357 C CA . ARG A 1 178 ? -14.380 -5.953 -1.463 1.00 85.50 178 ARG A CA 1
ATOM 1358 C C . ARG A 1 178 ? -13.794 -5.327 -2.713 1.00 85.50 178 ARG A C 1
ATOM 1360 O O . ARG A 1 178 ? -14.385 -4.413 -3.274 1.00 85.50 178 ARG A O 1
ATOM 1367 N N . VAL A 1 179 ? -12.651 -5.827 -3.159 1.00 86.94 179 VAL A N 1
ATOM 1368 C CA . VAL A 1 179 ? -11.994 -5.362 -4.383 1.00 86.94 179 VAL A CA 1
ATOM 1369 C C . VAL A 1 179 ? -12.064 -6.478 -5.406 1.00 86.94 179 VAL A C 1
ATOM 1371 O O . VAL A 1 179 ? -11.593 -7.593 -5.163 1.00 86.94 179 VAL A O 1
ATOM 1374 N N . VAL A 1 180 ? -12.675 -6.173 -6.545 1.00 85.25 180 VAL A N 1
ATOM 1375 C CA . VAL A 1 180 ? -12.862 -7.110 -7.655 1.00 85.25 180 VAL A CA 1
ATOM 1376 C C . VAL A 1 180 ? -12.274 -6.518 -8.936 1.00 85.25 180 VAL A C 1
ATOM 1378 O O . VAL A 1 180 ? -12.156 -5.296 -9.040 1.00 85.25 180 VAL A O 1
ATOM 1381 N N . PRO A 1 181 ? -11.888 -7.344 -9.923 1.00 84.06 181 PRO A N 1
ATOM 1382 C CA . PRO A 1 181 ? -11.526 -6.838 -11.245 1.00 84.06 181 PRO A CA 1
ATOM 1383 C C . PRO A 1 181 ? -12.652 -5.969 -11.813 1.00 84.06 181 PRO A C 1
ATOM 1385 O O . PRO A 1 181 ? -13.820 -6.306 -11.632 1.00 84.06 181 PRO A O 1
ATOM 1388 N N . LEU A 1 182 ? -12.331 -4.896 -12.540 1.00 78.50 182 LEU A N 1
ATOM 1389 C CA . LEU A 1 182 ? -13.345 -4.018 -13.142 1.00 78.50 182 LEU A CA 1
ATOM 1390 C C . LEU A 1 182 ? -14.324 -4.799 -14.042 1.00 78.50 182 LEU A C 1
ATOM 1392 O O . LEU A 1 182 ? -15.511 -4.500 -14.068 1.00 78.50 182 LEU A O 1
ATOM 1396 N N . ALA A 1 183 ? -13.848 -5.853 -14.708 1.00 77.94 183 ALA A N 1
ATOM 1397 C CA . ALA A 1 183 ? -14.669 -6.741 -15.531 1.00 77.94 183 ALA A CA 1
ATOM 1398 C C . ALA A 1 183 ? -15.644 -7.639 -14.737 1.00 77.94 183 ALA A C 1
ATOM 1400 O O . ALA A 1 183 ? -16.518 -8.264 -15.334 1.00 77.94 183 ALA A O 1
ATOM 1401 N N . GLN A 1 184 ? -15.500 -7.744 -13.412 1.00 75.06 184 GLN A N 1
ATOM 1402 C CA . GLN A 1 184 ? -16.397 -8.517 -12.553 1.00 75.06 184 GLN A CA 1
ATOM 1403 C C . GLN A 1 184 ? -17.374 -7.607 -11.814 1.00 75.06 184 GLN A C 1
ATOM 1405 O O . GLN A 1 184 ? -17.008 -6.557 -11.296 1.00 75.06 184 GLN A O 1
ATOM 1410 N N . SER A 1 185 ? -18.630 -8.037 -11.732 1.00 72.81 185 SER A N 1
ATOM 1411 C CA . SER A 1 185 ? -19.673 -7.321 -11.004 1.00 72.81 185 SER A CA 1
ATOM 1412 C C . SER A 1 185 ? -19.454 -7.401 -9.491 1.00 72.81 185 SER A C 1
ATOM 1414 O O . SER A 1 185 ? -18.990 -8.419 -8.971 1.00 72.81 185 SER A O 1
ATOM 1416 N N . CYS A 1 186 ? -19.875 -6.358 -8.772 1.00 70.88 186 CYS A N 1
ATOM 1417 C CA . CYS A 1 186 ? -20.020 -6.352 -7.314 1.00 70.88 186 CYS A CA 1
ATOM 1418 C C . CYS A 1 186 ? -21.180 -7.256 -6.853 1.00 70.88 186 CYS A C 1
ATOM 1420 O O . CYS A 1 186 ? -22.103 -6.803 -6.182 1.00 70.88 186 CYS A O 1
ATOM 1422 N N . ASP A 1 187 ? -21.167 -8.527 -7.249 1.00 62.91 187 ASP A N 1
ATOM 1423 C CA . ASP A 1 187 ? -22.197 -9.496 -6.900 1.00 62.91 187 ASP A CA 1
ATOM 1424 C C . ASP A 1 187 ? -21.753 -10.358 -5.706 1.00 62.91 187 ASP A C 1
ATOM 1426 O O . ASP A 1 187 ? -20.616 -10.845 -5.622 1.00 62.91 187 ASP A O 1
ATOM 1430 N N . ARG A 1 188 ? -22.666 -10.526 -4.745 1.00 53.44 188 ARG A N 1
ATOM 1431 C CA . ARG A 1 188 ? -22.429 -11.193 -3.454 1.00 53.44 188 ARG A CA 1
ATOM 1432 C C . ARG A 1 188 ? -22.220 -12.712 -3.595 1.00 53.44 188 ARG A C 1
ATOM 1434 O O . ARG A 1 188 ? -21.871 -13.353 -2.609 1.00 53.44 188 ARG A O 1
ATOM 1441 N N . SER A 1 189 ? -22.395 -13.288 -4.789 1.00 43.09 189 SER A N 1
ATOM 1442 C CA . SER A 1 189 ? -22.657 -14.729 -4.949 1.00 43.09 189 SER A CA 1
ATOM 1443 C C . SER A 1 189 ? -21.463 -15.598 -5.371 1.00 43.09 189 SER A C 1
ATOM 1445 O O . SER A 1 189 ? -21.588 -16.816 -5.392 1.00 43.09 189 SER A O 1
ATOM 1447 N N . ARG A 1 190 ? -20.285 -15.036 -5.676 1.00 44.88 190 ARG A N 1
ATOM 1448 C CA . ARG A 1 190 ? -19.075 -15.822 -6.034 1.00 44.88 190 ARG A CA 1
ATOM 1449 C C . ARG A 1 190 ? -17.953 -15.703 -5.001 1.00 44.88 190 ARG A C 1
ATOM 1451 O O . ARG A 1 190 ? -16.848 -15.273 -5.316 1.00 44.88 190 ARG A O 1
ATOM 1458 N N . GLY A 1 191 ? -18.265 -15.980 -3.739 1.00 40.31 191 GLY A N 1
ATOM 1459 C CA . GLY A 1 191 ? -17.280 -16.111 -2.653 1.00 40.31 191 GLY A CA 1
ATOM 1460 C C . GLY A 1 191 ? -17.278 -17.487 -1.982 1.00 40.31 191 GLY A C 1
ATOM 1461 O O . GLY A 1 191 ? -16.457 -17.725 -1.111 1.00 40.31 191 GLY A O 1
ATOM 1462 N N . ALA A 1 192 ? -18.178 -18.388 -2.382 1.00 43.50 192 ALA A N 1
ATOM 1463 C CA . ALA A 1 192 ? -18.253 -19.747 -1.864 1.00 43.50 192 ALA A CA 1
ATOM 1464 C C . ALA A 1 192 ? -18.371 -20.711 -3.044 1.00 43.50 192 ALA A C 1
ATOM 1466 O O . ALA A 1 192 ? -19.456 -20.888 -3.590 1.00 43.50 192 ALA A O 1
ATOM 1467 N N . SER A 1 193 ? -17.260 -21.293 -3.484 1.00 32.25 193 SER A N 1
ATOM 1468 C CA . SER A 1 193 ? -17.271 -22.519 -4.286 1.00 32.25 193 SER A CA 1
ATOM 1469 C C . SER A 1 193 ? -15.914 -23.209 -4.181 1.00 32.25 193 SER A C 1
ATOM 1471 O O . SER A 1 193 ? -14.965 -22.751 -4.808 1.00 32.25 193 SER A O 1
ATOM 1473 N N . ALA A 1 194 ? -15.940 -24.284 -3.383 1.00 34.66 194 ALA A N 1
ATOM 1474 C CA . ALA A 1 194 ? -15.112 -25.497 -3.368 1.00 34.66 194 ALA A CA 1
ATOM 1475 C C . ALA A 1 194 ? -13.587 -25.370 -3.234 1.00 34.66 194 ALA A C 1
ATOM 1477 O O . ALA A 1 194 ? -12.919 -24.940 -4.197 1.00 34.66 194 ALA A O 1
#

Secondary structure (DSSP, 8-state):
-EE-SSEEEEE--TTPPPPEEEEEETTEEEE--EEEETTEEEEES--SEEEEEETTEEEEEE---SSS---------------------------------EEE-TT--BHHHHHHHHHHHHT-B--GGGB--SSPPB--S-EEE-S-HHHHHHHHHHHTTTSSS-EEEEE-TTSBEEEEETTS---TTSS---

InterPro domains:
  IPR018927 Toxin co-regulated pilus biosynthesis protein Q, C-terminal [PF10671] (105-181)
  IPR038161 VirB9/CagX/TrbG, C-terminal domain superfamily [G3DSA:2.60.40.2500] (1-82)